Protein 2YVP (pdb70)

Nearest PDB structures (foldseek):
  2yvm-assembly1_A  TM=1.005E+00  e=2.838E-38  Thermus thermophilus HB8
  5c7q-assembly1_B  TM=9.173E-01  e=1.227E-16  Bdellovibrio bacteriovorus HD100
  5c8l-assembly1_B  TM=9.163E-01  e=1.092E-16  Bdellovibrio bacteriovorus HD100
  2w4e-assembly1_A  TM=9.603E-01  e=1.266E-15  Deinococcus radiodurans R1 = ATCC 13939 = DSM 20539
  1vhz-assembly1_B  TM=8.400E-01  e=7.284E-15  Escherichia coli

Structure (mmCIF, N/CA/C/O backbone):
data_2YVP
#
_entry.id   2YVP
#
_cell.length_a   40.679
_cell.length_b   100.748
_cell.length_c   97.369
_cell.angle_alpha   90.00
_cell.angle_beta   90.00
_cell.angle_gamma   90.00
#
_symmetry.space_group_name_H-M   'C 2 2 21'
#
loop_
_entity.id
_entity.type
_entity.pdbx_description
1 polymer 'MutT/nudix family protein'
2 non-polymer 'MAGNESIUM ION'
3 non-polymer 'METHYLENE ADP-BETA-XYLOSE'
4 water water
#
loop_
_atom_site.group_PDB
_atom_site.id
_atom_site.type_symbol
_atom_site.label_atom_id
_atom_site.label_alt_id
_atom_site.label_comp_id
_atom_site.label_asym_id
_atom_site.label_entity_id
_atom_site.label_seq_id
_atom_site.pdbx_PDB_ins_code
_atom_site.Cartn_x
_atom_site.Cartn_y
_atom_site.Cartn_z
_atom_site.occupancy
_atom_site.B_iso_or_equiv
_atom_site.auth_seq_id
_atom_site.auth_comp_id
_atom_site.auth_asym_id
_atom_site.auth_atom_id
_atom_site.pdbx_PDB_model_num
ATOM 1 N N . MET A 1 1 ? 7.809 34.122 94.041 1.00 35.75 1 MET A N 1
ATOM 2 C CA . MET A 1 1 ? 8.882 33.917 95.054 1.00 34.84 1 MET A CA 1
ATOM 3 C C . MET A 1 1 ? 10.250 33.908 94.380 1.00 33.04 1 MET A C 1
ATOM 4 O O . MET A 1 1 ? 11.014 32.945 94.528 1.00 33.41 1 MET A O 1
ATOM 9 N N . SER A 1 2 ? 10.553 34.967 93.630 1.00 30.18 2 SER A N 1
ATOM 10 C CA . SER A 1 2 ? 11.843 35.055 92.955 1.00 26.68 2 SER A CA 1
ATOM 11 C C . SER A 1 2 ? 12.925 35.477 93.928 1.00 23.75 2 SER A C 1
ATOM 12 O O . SER A 1 2 ? 12.716 36.304 94.813 1.00 23.37 2 SER A O 1
ATOM 15 N N . PRO A 1 3 ? 14.104 34.892 93.786 1.00 20.79 3 PRO A N 1
ATOM 16 C CA . PRO A 1 3 ? 15.221 35.235 94.661 1.00 18.88 3 PRO A CA 1
ATOM 17 C C . PRO A 1 3 ? 15.804 36.619 94.337 1.00 17.49 3 PRO A C 1
ATOM 18 O O . PRO A 1 3 ? 16.536 37.184 95.142 1.00 16.20 3 PRO A O 1
ATOM 22 N N . TRP A 1 4 ? 15.484 37.159 93.162 1.00 17.12 4 TRP A N 1
ATOM 23 C CA . TRP A 1 4 ? 15.992 38.477 92.771 1.00 17.86 4 TRP A CA 1
ATOM 24 C C . TRP A 1 4 ? 14.864 39.483 92.633 1.00 19.08 4 TRP A C 1
ATOM 25 O O . TRP A 1 4 ? 13.822 39.181 92.041 1.00 21.06 4 TRP A O 1
ATOM 36 N N . GLU A 1 5 ? 15.082 40.681 93.161 1.00 19.71 5 GLU A N 1
ATOM 37 C CA . GLU A 1 5 ? 14.082 41.736 93.121 1.00 20.06 5 GLU A CA 1
ATOM 38 C C . GLU A 1 5 ? 14.351 42.762 92.015 1.00 19.09 5 GLU A C 1
ATOM 39 O O . GLU A 1 5 ? 15.478 43.224 91.845 1.00 18.64 5 GLU A O 1
ATOM 45 N N . ARG A 1 6 ? 13.304 43.109 91.275 1.00 18.78 6 ARG A N 1
ATOM 46 C CA . ARG A 1 6 ? 13.418 44.094 90.207 1.00 18.44 6 ARG A CA 1
ATOM 47 C C . ARG A 1 6 ? 13.568 45.490 90.784 1.00 18.30 6 ARG A C 1
ATOM 48 O O . ARG A 1 6 ? 12.816 45.880 91.675 1.00 19.01 6 ARG A O 1
ATOM 56 N N . ILE A 1 7 ? 14.559 46.221 90.290 1.00 18.60 7 ILE A N 1
ATOM 57 C CA . ILE A 1 7 ? 14.768 47.605 90.681 1.00 19.17 7 ILE A CA 1
ATOM 58 C C . ILE A 1 7 ? 14.200 48.369 89.486 1.00 19.89 7 ILE A C 1
ATOM 59 O O . ILE A 1 7 ? 13.239 49.139 89.623 1.00 20.52 7 ILE A O 1
ATOM 64 N N . LEU A 1 8 ? 14.743 48.105 88.298 1.00 19.20 8 LEU A N 1
ATOM 65 C CA . LEU A 1 8 ? 14.253 48.772 87.095 1.00 19.87 8 LEU A CA 1
ATOM 66 C C . LEU A 1 8 ? 14.463 47.874 85.879 1.00 18.88 8 LEU A C 1
ATOM 67 O O . LEU A 1 8 ? 15.514 47.248 85.759 1.00 19.13 8 LEU A O 1
ATOM 72 N N . LEU A 1 9 ? 13.466 47.806 85.000 1.00 17.82 9 LEU A N 1
ATOM 73 C CA . LEU A 1 9 ? 13.562 46.992 83.790 1.00 17.09 9 LEU A CA 1
ATOM 74 C C . LEU A 1 9 ? 13.578 47.929 82.588 1.00 16.67 9 LEU A C 1
ATOM 75 O O . LEU A 1 9 ? 12.601 48.636 82.349 1.00 16.98 9 LEU A O 1
ATOM 80 N N . GLU A 1 10 ? 14.687 47.952 81.848 1.00 15.11 10 GLU A N 1
ATOM 81 C CA . GLU A 1 10 ? 14.793 48.817 80.686 1.00 15.45 10 GLU A CA 1
ATOM 82 C C . GLU A 1 10 ? 14.738 48.020 79.383 1.00 15.29 10 GLU A C 1
ATOM 83 O O . GLU A 1 10 ? 15.422 47.000 79.232 1.00 15.39 10 GLU A O 1
ATOM 89 N N . GLU A 1 11 ? 13.929 48.482 78.433 1.00 14.20 11 GLU A N 1
ATOM 90 C CA . GLU A 1 11 ? 13.856 47.804 77.148 1.00 15.64 11 GLU A CA 1
ATOM 91 C C . GLU A 1 11 ? 14.972 48.374 76.270 1.00 16.08 11 GLU A 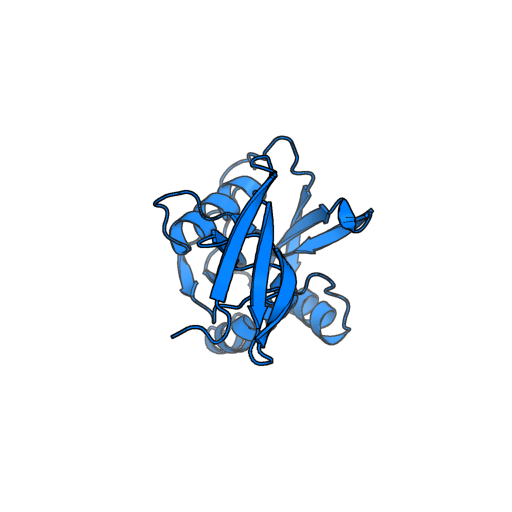C 1
ATOM 92 O O . GLU A 1 11 ? 14.992 49.579 76.001 1.00 16.51 11 GLU A O 1
ATOM 98 N N . ILE A 1 12 ? 15.894 47.512 75.834 1.00 16.28 12 ILE A N 1
ATOM 99 C CA . ILE A 1 12 ? 17.036 47.869 74.998 1.00 17.86 12 ILE A CA 1
ATOM 100 C C . ILE A 1 12 ? 16.675 47.875 73.521 1.00 17.79 12 ILE A C 1
ATOM 101 O O . ILE A 1 12 ? 17.259 48.625 72.733 1.00 18.28 12 ILE A O 1
ATOM 106 N N . LEU A 1 13 ? 15.733 47.013 73.160 1.00 17.68 13 LEU A N 1
ATOM 107 C CA . LEU A 1 13 ? 15.290 46.882 71.778 1.00 18.78 13 LEU A CA 1
ATOM 108 C C . LEU A 1 13 ? 13.912 46.238 71.797 1.00 19.16 13 LEU A C 1
ATOM 109 O O . LEU A 1 13 ? 13.622 45.389 72.639 1.00 17.13 13 LEU A O 1
ATOM 114 N N . SER A 1 14 ? 13.040 46.657 70.885 1.00 20.69 14 SER A N 1
ATOM 115 C CA . SER A 1 14 ? 11.713 46.072 70.846 1.00 22.20 14 SER A CA 1
ATOM 116 C C . SER A 1 14 ? 11.551 45.187 69.616 1.00 23.12 14 SER A C 1
ATOM 117 O O . SER A 1 14 ? 10.890 44.152 69.676 1.00 23.78 14 SER A O 1
ATOM 120 N N . GLU A 1 15 ? 12.168 45.582 68.506 1.00 24.07 15 GLU A N 1
ATOM 121 C CA . GLU A 1 15 ? 12.086 44.790 67.276 1.00 25.21 15 GLU A CA 1
ATOM 122 C C . GLU A 1 15 ? 13.439 44.831 66.571 1.00 24.27 15 GLU A C 1
ATOM 123 O O . GLU A 1 15 ? 14.169 45.805 66.684 1.00 23.93 15 GLU A O 1
ATOM 129 N N . PRO A 1 16 ? 13.787 43.779 65.815 1.00 23.55 16 PRO A N 1
ATOM 130 C CA . PRO A 1 16 ? 13.072 42.536 65.520 1.00 22.91 16 PRO A CA 1
ATOM 131 C C . PRO A 1 16 ? 13.065 41.517 66.657 1.00 22.02 16 PRO A C 1
ATOM 132 O O . PRO A 1 16 ? 12.397 40.492 66.570 1.00 22.34 16 PRO A O 1
ATOM 136 N N .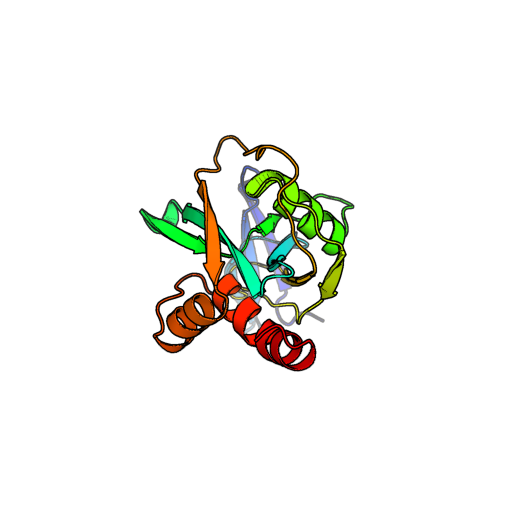 VAL A 1 17 ? 13.813 41.801 67.717 1.00 20.60 17 VAL A N 1
ATOM 137 C CA . VAL A 1 17 ? 13.868 40.925 68.881 1.00 19.93 17 VAL A CA 1
ATOM 138 C C . VAL A 1 17 ? 13.735 41.823 70.108 1.00 18.92 17 VAL A C 1
ATOM 139 O O . VAL A 1 17 ? 14.335 42.898 70.146 1.00 19.88 17 VAL A O 1
ATOM 143 N N . ARG A 1 18 ? 12.953 41.413 71.099 1.00 17.75 18 ARG A N 1
ATOM 144 C CA . ARG A 1 18 ? 12.842 42.243 72.294 1.00 17.44 18 ARG A CA 1
ATOM 145 C C . ARG A 1 18 ? 13.954 41.867 73.257 1.00 15.86 18 ARG A C 1
ATOM 146 O O . ARG A 1 18 ? 14.131 40.697 73.563 1.00 16.56 18 ARG A O 1
ATOM 154 N N . LEU A 1 19 ? 14.697 42.867 73.731 1.00 14.28 19 LEU A N 1
ATOM 155 C CA . LEU A 1 19 ? 15.806 42.642 74.658 1.00 13.00 19 LEU A CA 1
ATOM 156 C C . LEU A 1 19 ? 15.700 43.632 75.793 1.00 13.10 19 LEU A C 1
ATOM 157 O O . LEU A 1 19 ? 15.405 44.806 75.564 1.00 13.60 19 LEU A O 1
ATOM 162 N N . VAL A 1 20 ? 15.935 43.164 77.011 1.00 11.87 20 VAL A N 1
ATOM 163 C CA . VAL A 1 20 ? 15.878 44.026 78.187 1.00 12.36 20 VAL A CA 1
ATOM 164 C C . VAL A 1 20 ? 17.151 43.985 79.017 1.00 12.90 20 VAL A C 1
ATOM 165 O O . VAL A 1 20 ? 17.946 43.039 78.952 1.00 12.55 20 VAL A O 1
ATOM 169 N N . LYS A 1 21 ? 17.343 45.052 79.777 1.00 12.74 21 LYS A N 1
ATOM 170 C CA . LYS A 1 21 ? 18.473 45.190 80.671 1.00 14.29 21 LYS A CA 1
ATOM 171 C C . LYS A 1 21 ? 17.794 45.471 82.002 1.00 13.56 21 LYS A C 1
ATOM 172 O O . LYS A 1 21 ? 17.199 46.530 82.179 1.00 13.61 21 LYS A O 1
ATOM 178 N N . GLU A 1 22 ? 17.877 44.536 82.944 1.00 12.18 22 GLU A N 1
ATOM 179 C CA . GLU A 1 22 ? 17.191 44.721 84.208 1.00 13.03 22 GLU A CA 1
ATOM 180 C C . GLU A 1 22 ? 18.152 44.898 85.366 1.00 13.89 22 GLU A C 1
ATOM 181 O O . GLU A 1 22 ? 19.095 44.120 85.529 1.00 13.89 22 GLU A O 1
ATOM 187 N N . ARG A 1 23 ? 17.918 45.937 86.168 1.00 14.29 23 ARG A N 1
ATOM 188 C CA . ARG A 1 23 ? 18.736 46.150 87.355 1.00 14.81 23 ARG A CA 1
ATOM 189 C C . ARG A 1 23 ? 17.952 45.408 88.440 1.00 14.58 23 ARG A C 1
ATOM 190 O O . ARG A 1 23 ? 16.760 45.666 88.629 1.00 14.31 23 ARG A O 1
ATOM 198 N N . VAL A 1 24 ? 18.603 44.464 89.115 1.00 14.08 24 VAL A N 1
ATOM 199 C CA . VAL A 1 24 ? 17.947 43.692 90.172 1.00 15.24 24 VAL A CA 1
ATOM 200 C C . VAL A 1 24 ? 18.766 43.727 91.451 1.00 16.04 24 VAL A C 1
ATOM 201 O O . VAL A 1 24 ? 19.950 44.057 91.428 1.00 16.73 24 VAL A O 1
ATOM 205 N N . ARG A 1 25 ? 18.124 43.390 92.567 1.00 16.66 25 ARG A N 1
ATOM 206 C CA . ARG A 1 25 ? 18.848 43.273 93.824 1.00 18.14 25 ARG A CA 1
ATOM 207 C C . ARG A 1 25 ? 18.916 41.750 94.006 1.00 17.17 25 ARG A C 1
ATOM 208 O O . ARG A 1 25 ? 17.887 41.075 94.048 1.00 17.20 25 ARG A O 1
ATOM 216 N N . THR A 1 26 ? 20.132 41.221 94.084 1.00 17.22 26 THR A N 1
ATOM 217 C CA . THR A 1 26 ? 20.325 39.780 94.186 1.00 17.10 26 THR A CA 1
ATOM 218 C C . THR A 1 26 ? 20.198 39.168 95.573 1.00 17.19 26 THR A C 1
ATOM 219 O O . THR A 1 26 ? 19.867 39.837 96.552 1.00 17.91 26 THR A O 1
ATOM 223 N N . HIS A 1 27 ? 20.494 37.875 95.631 1.00 16.95 27 HIS A N 1
ATOM 224 C CA . HIS A 1 27 ? 20.444 37.113 96.870 1.00 18.17 27 HIS A CA 1
ATOM 225 C C . HIS A 1 27 ? 21.499 37.624 97.858 1.00 19.09 27 HIS A C 1
ATOM 226 O O . HIS A 1 27 ? 21.447 37.296 99.052 1.00 20.22 27 HIS A O 1
ATOM 233 N N . THR A 1 28 ? 22.456 38.416 97.376 1.00 20.16 28 THR A N 1
ATOM 234 C CA . THR A 1 28 ? 23.501 38.948 98.249 1.00 20.85 28 THR A CA 1
ATOM 235 C C . THR A 1 28 ? 23.140 40.351 98.715 1.00 21.86 28 THR A C 1
ATOM 236 O O . THR A 1 28 ? 23.866 40.973 99.504 1.00 21.79 28 THR A O 1
ATOM 240 N N . GLY A 1 29 ? 22.011 40.848 98.226 1.00 21.69 29 GLY A N 1
ATOM 241 C CA . GLY A 1 29 ? 21.566 42.176 98.602 1.00 22.14 29 GLY A CA 1
ATOM 242 C C . GLY A 1 29 ? 22.228 43.258 97.772 1.00 22.72 29 GLY A C 1
ATOM 243 O O . GLY A 1 29 ? 21.906 44.430 97.935 1.00 23.38 29 GLY A O 1
ATOM 244 N N . ARG A 1 30 ? 23.159 42.874 96.904 1.00 21.85 30 ARG A N 1
ATOM 245 C CA . ARG A 1 30 ? 23.853 43.832 96.047 1.00 23.07 30 ARG A CA 1
ATOM 246 C C . ARG A 1 30 ? 23.101 43.962 94.732 1.00 22.35 30 ARG A C 1
ATOM 247 O O . ARG A 1 30 ? 22.211 43.156 94.433 1.00 21.96 30 ARG A O 1
ATOM 255 N N . GLU A 1 31 ? 23.461 44.965 93.942 1.00 21.84 31 GLU A N 1
ATOM 256 C CA . GLU A 1 31 ? 22.791 45.175 92.660 1.00 21.94 31 GLU A CA 1
ATOM 257 C C . GLU A 1 31 ? 23.575 44.516 91.539 1.00 20.61 31 GLU A C 1
ATOM 258 O O . GLU A 1 31 ? 24.792 44.369 91.616 1.00 21.07 31 GLU A O 1
ATOM 264 N N . LEU A 1 32 ? 22.856 44.120 90.497 1.00 19.03 32 LEU A N 1
ATOM 265 C CA . LEU A 1 32 ? 23.445 43.480 89.342 1.00 18.49 32 LEU A CA 1
ATOM 266 C C . LEU A 1 32 ? 22.595 43.857 88.132 1.00 17.28 32 LEU A C 1
ATOM 267 O O . LEU A 1 32 ? 21.390 44.045 88.252 1.00 16.73 32 LEU A O 1
ATOM 272 N N . THR A 1 33 ? 23.226 43.987 86.972 1.00 16.51 33 THR A N 1
ATOM 273 C CA . THR A 1 33 ? 22.465 44.261 85.750 1.00 15.56 33 THR A CA 1
ATOM 274 C C . THR A 1 33 ? 22.412 42.950 84.964 1.00 14.81 33 THR A C 1
ATOM 275 O O . THR A 1 33 ? 23.449 42.335 84.682 1.00 14.83 33 THR A O 1
ATOM 279 N N . TYR A 1 34 ? 21.198 42.503 84.641 1.00 13.70 34 TYR A N 1
ATOM 280 C CA . TYR A 1 34 ? 21.042 41.264 83.898 1.00 12.95 34 TYR A CA 1
ATOM 281 C C . TYR A 1 34 ? 20.394 41.569 82.547 1.00 12.97 34 TYR A C 1
ATOM 282 O O . TYR A 1 34 ? 19.344 42.206 82.478 1.00 12.37 34 TYR A O 1
ATOM 291 N N . VAL A 1 35 ? 21.015 41.099 81.471 1.00 11.70 35 VAL A N 1
ATOM 292 C CA . VAL A 1 35 ? 20.505 41.342 80.122 1.00 12.43 35 VAL A CA 1
ATOM 293 C C . VAL A 1 35 ? 19.918 40.059 79.548 1.00 12.04 35 VAL A C 1
ATOM 294 O O . VAL A 1 35 ? 20.549 39.000 79.564 1.00 12.50 35 VAL A O 1
ATOM 298 N N . TYR A 1 36 ? 18.707 40.142 79.024 1.00 10.43 36 TYR A N 1
ATOM 299 C CA . TYR A 1 36 ? 18.093 38.944 78.503 1.00 10.49 36 TYR A CA 1
ATOM 300 C C . TYR A 1 36 ? 16.949 39.206 77.544 1.00 11.60 36 TYR A C 1
ATOM 301 O O . TYR A 1 36 ? 16.521 40.350 77.368 1.00 11.66 36 TYR A O 1
ATOM 310 N N . ARG A 1 37 ? 16.507 38.129 76.890 1.00 11.52 37 ARG A N 1
ATOM 311 C CA . ARG A 1 37 ? 15.368 38.172 75.979 1.00 12.99 37 ARG A CA 1
ATOM 312 C C . ARG A 1 37 ? 14.245 37.672 76.898 1.00 12.84 37 ARG A C 1
ATOM 313 O O . ARG A 1 37 ? 14.222 36.505 77.326 1.00 12.87 37 ARG A O 1
ATOM 321 N N . PRO A 1 38 ? 13.296 38.553 77.237 1.00 13.66 38 PRO A N 1
ATOM 322 C CA . PRO A 1 38 ? 12.184 38.210 78.117 1.00 13.88 38 PRO A CA 1
ATOM 323 C C . PRO A 1 38 ? 11.107 37.305 77.539 1.00 14.44 38 PRO A C 1
ATOM 324 O O . PRO A 1 38 ? 10.938 37.207 76.333 1.00 14.82 38 PRO A O 1
ATOM 328 N N . GLY A 1 39 ? 10.381 36.660 78.437 1.00 14.23 39 GLY A N 1
ATOM 329 C CA . GLY A 1 39 ? 9.306 35.777 78.039 1.00 16.70 39 GLY A CA 1
ATOM 330 C C . GLY A 1 39 ? 7.992 36.498 78.257 1.00 18.47 39 GLY A C 1
ATOM 331 O O . GLY A 1 39 ? 7.976 37.650 78.688 1.00 18.49 39 GLY A O 1
ATOM 332 N N . PRO A 1 40 ? 6.871 35.833 77.964 1.00 19.10 40 PRO A N 1
ATOM 333 C CA . PRO A 1 40 ? 6.856 34.459 77.449 1.00 18.64 40 PRO A CA 1
ATOM 334 C C . PRO A 1 40 ? 7.080 34.445 75.946 1.00 18.20 40 PRO A C 1
ATOM 335 O O . PRO A 1 40 ? 6.504 35.256 75.223 1.00 18.38 40 PRO A O 1
ATOM 339 N N . VAL A 1 41 ? 7.926 33.531 75.469 1.00 15.43 41 VAL A N 1
ATOM 340 C CA . VAL A 1 41 ? 8.180 33.399 74.040 1.00 13.78 41 VAL A CA 1
ATOM 341 C C . VAL A 1 41 ? 8.554 31.934 73.796 1.00 13.26 41 VAL A C 1
ATOM 342 O O . VAL A 1 41 ? 9.127 31.267 74.665 1.00 12.45 41 VAL A O 1
ATOM 346 N N . ALA A 1 42 ? 8.199 31.421 72.619 1.00 11.51 42 ALA A N 1
ATOM 347 C CA . ALA A 1 42 ? 8.452 30.011 72.319 1.00 11.34 42 ALA A CA 1
ATOM 348 C C . ALA A 1 42 ? 8.648 29.787 70.839 1.00 10.88 42 ALA A C 1
ATOM 349 O O . ALA A 1 42 ? 8.300 30.642 70.028 1.00 11.27 42 ALA A O 1
ATOM 351 N N . ALA A 1 43 ? 9.209 28.631 70.504 1.00 9.66 43 ALA A N 1
ATOM 352 C CA . ALA A 1 43 ? 9.419 28.217 69.116 1.00 9.22 43 ALA A CA 1
ATOM 353 C C . ALA A 1 43 ? 9.166 26.709 69.078 1.00 9.94 43 ALA A C 1
ATOM 354 O O . ALA A 1 43 ? 9.311 26.038 70.094 1.00 10.78 43 ALA A O 1
ATOM 356 N N . SER A 1 44 ? 8.772 26.190 67.911 1.00 10.12 44 SER A N 1
ATOM 357 C CA . SER A 1 44 ? 8.539 24.756 67.736 1.00 8.93 44 SER A CA 1
ATOM 358 C C . SER A 1 44 ? 9.544 24.221 66.724 1.00 9.01 44 SER A C 1
ATOM 359 O O . SER A 1 44 ? 9.883 24.913 65.755 1.00 9.05 44 SER A O 1
ATOM 362 N N . PHE A 1 45 ? 10.027 23.007 66.970 1.00 8.64 45 PHE A N 1
ATOM 363 C CA . PHE A 1 45 ? 11.013 22.327 66.130 1.00 8.54 45 PHE A CA 1
ATOM 364 C C . PHE A 1 45 ? 10.354 21.009 65.746 1.00 9.20 45 PHE A C 1
ATOM 365 O O . PHE A 1 45 ? 9.818 20.318 66.609 1.00 11.05 45 PHE A O 1
ATOM 373 N N . VAL A 1 46 ? 10.387 20.653 64.472 1.00 9.26 46 VAL A N 1
ATOM 374 C CA . VAL A 1 46 ? 9.719 19.418 64.072 1.00 9.49 46 VAL A CA 1
ATOM 375 C C . VAL A 1 46 ? 10.528 18.526 63.152 1.00 9.14 46 VAL A C 1
ATOM 376 O O . VAL A 1 46 ? 10.993 18.962 62.096 1.00 9.80 46 VAL A O 1
ATOM 380 N N . LEU A 1 47 ? 10.735 17.281 63.577 1.00 8.84 47 LEU A N 1
ATOM 381 C CA . LEU A 1 47 ? 11.473 16.304 62.770 1.00 9.25 47 LEU A CA 1
ATOM 382 C C . LEU A 1 47 ? 10.402 15.638 61.898 1.00 9.65 47 LEU A C 1
ATOM 383 O O . LEU A 1 47 ? 9.580 14.887 62.415 1.00 10.11 47 LEU A O 1
ATOM 388 N N . PRO A 1 48 ? 10.391 15.916 60.586 1.00 10.05 48 PRO A N 1
ATOM 389 C CA . PRO A 1 48 ? 9.382 15.327 59.689 1.00 10.06 48 PRO A CA 1
ATOM 390 C C . PRO A 1 48 ? 9.894 14.041 59.059 1.00 10.79 48 PRO A C 1
ATOM 391 O O . PRO A 1 48 ? 10.820 14.077 58.259 1.00 10.80 48 PRO A O 1
ATOM 395 N N . VAL A 1 49 ? 9.271 12.913 59.395 1.00 11.31 49 VAL A N 1
ATOM 396 C CA . VAL A 1 49 ? 9.701 11.637 58.857 1.00 11.69 49 VAL A CA 1
ATOM 397 C C . VAL A 1 49 ? 8.661 11.102 57.882 1.00 12.76 49 VAL A C 1
ATOM 398 O O . VAL A 1 49 ? 7.466 11.175 58.140 1.00 12.61 49 VAL A O 1
ATOM 402 N N . THR A 1 50 ? 9.14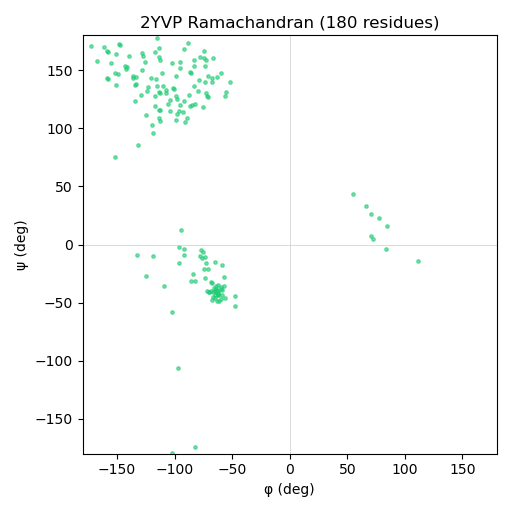0 10.580 56.754 1.00 13.54 50 THR A N 1
ATOM 403 C CA . THR A 1 50 ? 8.257 10.054 55.713 1.00 14.92 50 THR A CA 1
ATOM 404 C C . THR A 1 50 ? 7.965 8.592 55.983 1.00 15.99 50 THR A C 1
ATOM 405 O O . THR A 1 50 ? 8.527 7.986 56.885 1.00 15.55 50 THR A O 1
ATOM 409 N N . GLU A 1 51 ? 7.063 8.024 55.191 1.00 18.58 51 GLU A N 1
ATOM 410 C CA . GLU A 1 51 ? 6.715 6.634 55.380 1.00 20.52 51 GLU A CA 1
ATOM 411 C C . GLU A 1 51 ? 7.832 5.733 54.891 1.00 21.69 51 GLU A C 1
ATOM 412 O O . GLU A 1 51 ? 7.836 4.531 55.161 1.00 22.36 51 GLU A O 1
ATOM 418 N N . ARG A 1 52 ? 8.794 6.329 54.193 1.00 21.80 52 ARG A N 1
ATOM 419 C CA . ARG A 1 52 ? 9.937 5.607 53.674 1.00 23.15 52 ARG A CA 1
ATOM 420 C C . ARG A 1 52 ? 11.123 5.672 54.629 1.00 22.90 52 ARG A C 1
ATOM 421 O O . ARG A 1 52 ? 12.239 5.314 54.256 1.00 24.41 52 ARG A O 1
ATOM 429 N N . GLY A 1 53 ? 10.886 6.118 55.857 1.00 22.22 53 GLY A N 1
ATOM 430 C CA . GLY A 1 53 ? 11.981 6.187 56.806 1.00 19.99 53 GLY A CA 1
ATOM 431 C C . GLY A 1 53 ? 13.047 7.210 56.435 1.00 19.21 53 GLY A C 1
ATOM 432 O O . GLY A 1 53 ? 14.233 6.970 56.661 1.00 20.01 53 GLY A O 1
ATOM 433 N N . THR A 1 54 ? 12.647 8.313 55.808 1.00 16.95 54 THR A N 1
ATOM 434 C CA . THR A 1 54 ? 13.603 9.386 55.493 1.00 15.54 54 THR A CA 1
ATOM 435 C C . THR A 1 54 ? 13.134 10.605 56.284 1.00 14.39 54 THR A C 1
ATOM 436 O O . THR A 1 54 ? 12.016 10.628 56.786 1.00 13.55 54 THR A O 1
ATOM 440 N N . ALA A 1 55 ? 13.995 11.610 56.404 1.00 12.26 55 ALA A N 1
ATOM 441 C CA . ALA A 1 55 ? 13.619 12.830 57.105 1.00 11.72 55 ALA A CA 1
ATOM 442 C C . ALA A 1 55 ? 13.733 14.007 56.170 1.00 11.01 55 ALA A C 1
ATOM 443 O O . ALA A 1 55 ? 14.658 14.062 55.345 1.00 11.88 55 ALA A O 1
ATOM 445 N N . LEU A 1 56 ? 12.815 14.955 56.310 1.00 10.95 56 LEU A N 1
ATOM 446 C CA . LEU A 1 56 ? 12.828 16.176 55.510 1.00 11.22 56 LEU A CA 1
ATOM 447 C C . LEU A 1 56 ? 13.480 17.257 56.378 1.00 11.15 56 LEU A C 1
ATOM 448 O O . LEU A 1 56 ? 12.883 17.742 57.347 1.00 10.65 56 LEU A O 1
ATOM 453 N N . LEU A 1 57 ? 14.704 17.619 56.024 1.00 9.61 57 LEU A N 1
ATOM 454 C CA . LEU A 1 57 ? 15.445 18.596 56.799 1.00 10.29 57 LEU A CA 1
ATOM 455 C C . LEU A 1 57 ? 15.715 19.856 55.994 1.00 9.55 57 LEU A C 1
ATOM 456 O O . LEU A 1 57 ? 15.340 19.956 54.818 1.00 9.16 57 LEU A O 1
ATOM 461 N N . VAL A 1 58 ? 16.356 20.829 56.638 1.00 9.97 58 VAL A N 1
ATOM 462 C CA . VAL A 1 58 ? 16.711 22.052 55.938 1.00 10.11 58 VAL A CA 1
ATOM 463 C C . VAL A 1 58 ? 18.191 22.341 56.153 1.00 10.86 58 VAL A C 1
ATOM 464 O O . VAL A 1 58 ? 18.778 21.938 57.160 1.00 11.12 58 VAL A O 1
ATOM 468 N N . ARG A 1 59 ? 18.805 22.985 55.167 1.00 10.34 59 ARG A N 1
ATOM 469 C CA . ARG A 1 59 ? 20.207 23.412 55.269 1.00 10.32 59 ARG A CA 1
ATOM 470 C C . ARG A 1 59 ? 19.970 24.914 55.257 1.00 9.24 59 ARG A C 1
ATOM 471 O O . ARG A 1 59 ? 19.604 25.500 54.224 1.00 9.40 59 ARG A O 1
ATOM 479 N N . GLN A 1 60 ? 20.181 25.540 56.408 1.00 8.64 60 GLN A N 1
ATOM 480 C CA . GLN A 1 60 ? 19.824 26.939 56.567 1.00 8.20 60 GLN A CA 1
ATOM 481 C C . GLN A 1 60 ? 20.950 27.860 56.99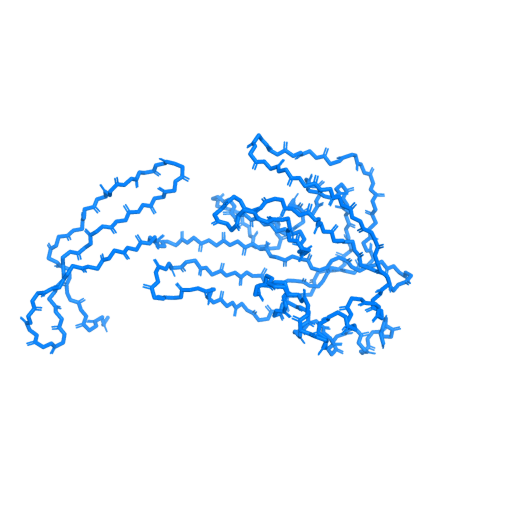4 1.00 8.27 60 GLN A C 1
ATOM 482 O O . GLN A 1 60 ? 21.725 27.523 57.903 1.00 9.01 60 GLN A O 1
ATOM 488 N N . TYR A 1 61 ? 21.040 29.022 56.353 1.00 8.63 61 TYR A N 1
ATOM 489 C CA . TYR A 1 61 ? 22.068 29.992 56.726 1.00 8.36 61 TYR A CA 1
ATOM 490 C C . TYR A 1 61 ? 21.702 30.593 58.097 1.00 8.39 61 TYR A C 1
ATOM 491 O O . TYR A 1 61 ? 20.580 31.098 58.287 1.00 9.37 61 TYR A O 1
ATOM 500 N N . ARG A 1 62 ? 22.644 30.541 59.040 1.00 8.56 62 ARG A N 1
ATOM 501 C CA . ARG A 1 62 ? 22.421 31.117 60.380 1.00 8.65 62 ARG A CA 1
ATOM 502 C C . ARG A 1 62 ? 23.484 32.199 60.544 1.00 9.80 62 ARG A C 1
ATOM 503 O O . ARG A 1 62 ? 24.626 31.941 60.908 1.00 9.89 62 ARG A O 1
ATOM 511 N N . HIS A 1 63 ? 23.079 33.423 60.243 1.00 9.30 63 HIS A N 1
ATOM 512 C CA . HIS A 1 63 ? 24.017 34.538 60.215 1.00 9.32 63 HIS A CA 1
ATOM 513 C C . HIS A 1 63 ? 24.984 34.734 61.380 1.00 9.75 63 HIS A C 1
ATOM 514 O O . HIS A 1 63 ? 26.174 34.992 61.155 1.00 10.43 63 HIS A O 1
ATOM 521 N N . PRO A 1 64 ? 24.507 34.611 62.634 1.00 9.28 64 PRO A N 1
ATOM 522 C CA . PRO A 1 64 ? 25.428 34.797 63.771 1.00 9.70 64 PRO A CA 1
ATOM 523 C C . PRO A 1 64 ? 26.626 33.848 63.734 1.00 10.05 64 PRO A C 1
ATOM 524 O O . PRO A 1 64 ? 27.707 34.183 64.250 1.00 11.92 64 PRO A O 1
ATOM 528 N N . THR A 1 65 ? 26.447 32.673 63.128 1.00 9.63 65 THR A N 1
ATOM 529 C CA . THR A 1 65 ? 27.519 31.671 63.028 1.00 10.15 65 THR A CA 1
ATOM 530 C C . THR A 1 65 ? 28.279 31.732 61.708 1.00 11.31 65 THR A C 1
ATOM 531 O O . THR A 1 65 ? 29.373 31.149 61.577 1.00 12.32 65 THR A O 1
ATOM 535 N N . GLY A 1 66 ? 27.692 32.418 60.726 1.00 11.34 66 GLY A N 1
ATOM 536 C CA . GLY A 1 66 ? 28.295 32.513 59.402 1.00 12.43 66 GLY A CA 1
ATOM 537 C C . GLY A 1 66 ? 28.224 31.215 58.601 1.00 12.88 66 GLY A C 1
ATOM 538 O O . GLY A 1 66 ? 28.756 31.144 57.483 1.00 14.18 66 GLY A O 1
ATOM 539 N N . LYS A 1 67 ? 27.550 30.200 59.152 1.00 12.65 67 LYS A N 1
ATOM 540 C CA . LYS A 1 67 ? 27.444 28.869 58.532 1.00 12.46 67 LYS A CA 1
ATOM 541 C C . LYS A 1 67 ? 26.049 28.472 58.075 1.00 11.63 67 LYS A C 1
ATOM 542 O O . LYS A 1 67 ? 25.061 29.035 58.530 1.00 10.88 67 LYS A O 1
ATOM 548 N N . PHE A 1 68 ? 25.989 27.476 57.189 1.00 11.29 68 PHE A N 1
ATOM 549 C CA . PHE A 1 68 ? 24.707 26.880 56.789 1.00 11.82 68 PHE A CA 1
ATOM 550 C C . PHE A 1 68 ? 24.652 25.638 57.677 1.00 12.08 68 PHE A C 1
ATOM 551 O O . PHE A 1 68 ? 25.583 24.824 57.675 1.00 14.28 68 PHE A O 1
ATOM 559 N N . LEU A 1 69 ? 23.580 25.488 58.443 1.00 10.92 69 LEU A N 1
ATOM 560 C CA . LEU A 1 69 ? 23.451 24.334 59.329 1.00 11.04 69 LEU A CA 1
ATOM 561 C C . LEU A 1 69 ? 22.367 23.369 58.898 1.00 9.62 69 LEU A C 1
ATOM 562 O O . LEU A 1 69 ? 21.360 23.784 58.322 1.00 10.32 69 LEU A O 1
ATOM 567 N N . LEU A 1 70 ? 22.582 22.082 59.172 1.00 9.38 70 LEU A N 1
ATOM 568 C CA . LEU A 1 70 ? 21.565 21.050 58.882 1.00 9.18 70 LEU A CA 1
ATOM 569 C C . LEU A 1 70 ? 20.642 21.065 60.098 1.00 9.70 70 LEU A C 1
ATOM 570 O O . LEU A 1 70 ? 21.080 20.821 61.231 1.00 9.61 70 LEU A O 1
ATOM 575 N N . GLU A 1 71 ? 19.362 21.358 59.861 1.00 8.94 71 GLU A N 1
ATOM 576 C CA . GLU A 1 71 ? 18.394 21.481 60.955 1.00 8.67 71 GLU A CA 1
ATOM 577 C C . GLU A 1 71 ? 17.040 20.862 60.635 1.00 8.86 71 GLU A C 1
ATOM 578 O O . GLU A 1 71 ? 16.732 20.580 59.489 1.00 8.24 71 GLU A O 1
ATOM 584 N N . VAL A 1 72 ? 16.247 20.615 61.669 1.00 8.87 72 VAL A N 1
ATOM 585 C CA . VAL A 1 72 ? 14.863 20.223 61.413 1.00 9.00 72 VAL A CA 1
ATOM 586 C C . VAL A 1 72 ? 14.145 21.581 61.209 1.00 9.39 72 VAL A C 1
ATOM 587 O O . VAL A 1 72 ? 14.606 22.616 61.685 1.00 9.78 72 VAL A O 1
ATOM 591 N N . PRO A 1 73 ? 13.039 21.603 60.456 1.00 9.50 73 PRO A N 1
ATOM 592 C CA . PRO A 1 73 ? 12.281 22.841 60.233 1.00 10.07 73 PRO A CA 1
ATOM 593 C C . PRO A 1 73 ? 11.831 23.346 61.607 1.00 10.08 73 PRO A C 1
ATOM 594 O O . PRO A 1 73 ? 11.533 22.544 62.506 1.00 10.53 73 PRO A O 1
ATOM 598 N N . ALA A 1 74 ? 11.747 24.664 61.756 1.00 9.42 74 ALA A N 1
ATOM 599 C CA . ALA A 1 74 ? 11.396 25.251 63.054 1.00 8.60 74 ALA A CA 1
ATOM 600 C C . ALA A 1 74 ? 11.070 26.725 62.932 1.00 8.86 74 ALA A C 1
ATOM 601 O O . ALA A 1 74 ? 11.503 27.413 62.001 1.00 9.58 74 ALA A O 1
ATOM 603 N N . GLY A 1 75 ? 10.326 27.220 63.906 1.00 9.15 75 GLY A N 1
ATOM 604 C CA . GLY A 1 75 ? 10.018 28.634 63.889 1.00 10.19 75 GLY A CA 1
ATOM 605 C C . GLY A 1 75 ? 9.312 29.087 65.131 1.00 10.89 75 GLY A C 1
ATOM 606 O O . GLY A 1 75 ? 8.871 28.282 65.950 1.00 11.44 75 GLY A O 1
ATOM 607 N N . LYS A 1 76 ? 9.192 30.399 65.241 1.00 12.22 76 LYS A N 1
ATOM 608 C CA . LYS A 1 76 ? 8.578 31.016 66.401 1.00 13.52 76 LYS A CA 1
ATOM 609 C C . LYS A 1 76 ? 7.097 30.704 66.487 1.00 13.70 76 LYS A C 1
ATOM 610 O O . LYS A 1 76 ? 6.431 30.641 65.474 1.00 14.66 76 LYS A O 1
ATOM 616 N N . VAL A 1 77 ? 6.598 30.515 67.702 1.00 13.20 77 VAL A N 1
ATOM 617 C CA . VAL A 1 77 ? 5.179 30.294 67.921 1.00 13.17 77 VAL A CA 1
ATOM 618 C C . VAL A 1 77 ? 4.566 31.706 67.934 1.00 15.20 77 VAL A C 1
ATOM 619 O O . VAL A 1 77 ? 4.957 32.552 68.738 1.00 15.99 77 VAL A O 1
ATOM 623 N N . ASP A 1 78 ? 3.625 31.989 67.033 1.00 17.04 78 ASP A N 1
ATOM 624 C CA . ASP A 1 78 ? 3.033 33.329 67.002 1.00 19.50 78 ASP A CA 1
ATOM 625 C C . ASP A 1 78 ? 2.070 33.562 68.153 1.00 20.70 78 ASP A C 1
ATOM 626 O O . ASP A 1 78 ? 1.646 32.622 68.819 1.00 20.31 78 ASP A O 1
ATOM 631 N N . GLU A 1 79 ? 1.702 34.825 68.371 1.00 22.73 79 GLU A N 1
ATOM 632 C CA . GLU A 1 79 ? 0.771 35.147 69.454 1.00 24.65 79 GLU A CA 1
ATOM 633 C C . GLU A 1 79 ? -0.520 34.342 69.300 1.00 23.76 79 GLU A C 1
ATOM 634 O O . GLU A 1 79 ? -1.100 34.296 68.224 1.00 24.74 79 GLU A O 1
ATOM 640 N N . GLY A 1 80 ? -0.954 33.705 70.380 1.00 22.97 80 GLY A N 1
ATOM 641 C CA . GLY A 1 80 ? -2.183 32.929 70.349 1.00 21.91 80 GLY A CA 1
ATOM 642 C C . GLY A 1 80 ? -2.167 31.630 69.568 1.00 21.29 80 GLY A C 1
ATOM 643 O O . GLY A 1 80 ? -3.207 31.005 69.382 1.00 22.35 80 GLY A O 1
ATOM 644 N N . GLU A 1 81 ? -0.996 31.215 69.095 1.00 20.07 81 GLU A N 1
ATOM 645 C CA . GLU A 1 81 ? -0.869 29.966 68.346 1.00 18.54 81 GLU A CA 1
ATOM 646 C C . GLU A 1 81 ? -0.354 28.860 69.293 1.00 17.27 81 GLU A C 1
ATOM 647 O O . GLU A 1 81 ? 0.419 29.140 70.215 1.00 17.78 81 GLU A O 1
ATOM 653 N N . THR A 1 82 ? -0.799 27.624 69.107 1.00 16.55 82 THR A N 1
ATOM 654 C CA . THR A 1 82 ? -0.296 26.540 69.958 1.00 16.85 82 THR A CA 1
ATOM 655 C C . THR A 1 82 ? 1.030 26.052 69.371 1.00 15.81 82 THR A C 1
ATOM 656 O O . THR A 1 82 ? 1.309 26.275 68.187 1.00 15.51 82 THR A O 1
ATOM 660 N N . PRO A 1 83 ? 1.870 25.391 70.190 1.00 15.88 83 PRO A N 1
ATOM 661 C CA . PRO A 1 83 ? 3.139 24.901 69.651 1.00 15.22 83 PRO A CA 1
ATOM 662 C C . PRO A 1 83 ? 2.949 23.918 68.498 1.00 14.55 83 PRO A C 1
ATOM 663 O O . PRO A 1 83 ? 3.710 23.937 67.532 1.00 13.93 83 PRO A O 1
ATOM 667 N N . GLU A 1 84 ? 1.940 23.057 68.582 1.00 14.46 84 GLU A N 1
ATOM 668 C CA . GLU A 1 84 ? 1.737 22.101 67.500 1.00 15.11 84 GLU A CA 1
ATOM 669 C C . GLU A 1 84 ? 1.362 22.831 66.218 1.00 14.56 84 GLU A C 1
ATOM 670 O O . GLU A 1 84 ? 1.843 22.468 65.140 1.00 13.91 84 GLU A O 1
ATOM 676 N N . ALA A 1 85 ? 0.525 23.863 66.323 1.00 14.03 85 ALA A N 1
ATOM 677 C CA . ALA A 1 85 ? 0.126 24.599 65.119 1.00 14.34 85 ALA A CA 1
ATOM 678 C C . ALA A 1 85 ? 1.310 25.324 64.489 1.00 13.41 85 ALA A C 1
ATOM 679 O O . ALA A 1 85 ? 1.392 25.426 63.271 1.00 13.15 85 ALA A O 1
ATOM 681 N N . ALA A 1 86 ? 2.193 25.861 65.322 1.00 12.31 86 ALA A N 1
ATOM 682 C CA . ALA A 1 86 ? 3.394 26.535 64.813 1.00 10.85 86 ALA A CA 1
ATOM 683 C C . ALA A 1 86 ? 4.283 25.508 64.112 1.00 10.64 86 ALA A C 1
ATOM 684 O O . ALA A 1 86 ? 4.878 25.800 63.090 1.00 10.57 86 ALA A O 1
ATOM 686 N N . ALA A 1 87 ? 4.363 24.308 64.673 1.00 10.49 87 ALA A N 1
ATOM 687 C CA . ALA A 1 87 ? 5.178 23.252 64.080 1.00 10.43 87 ALA A CA 1
ATOM 688 C C . ALA A 1 87 ? 4.645 22.926 62.685 1.00 11.01 87 ALA A C 1
ATOM 689 O O . ALA A 1 87 ? 5.402 22.856 61.718 1.00 9.34 87 ALA A O 1
ATOM 691 N N . ARG A 1 88 ? 3.336 22.727 62.580 1.00 11.44 88 ARG A N 1
ATOM 692 C CA . ARG A 1 88 ? 2.762 22.409 61.269 1.00 11.60 88 ARG A CA 1
ATOM 693 C C . ARG A 1 88 ? 2.931 23.566 60.290 1.00 12.59 88 ARG A C 1
ATOM 694 O O . ARG A 1 88 ? 3.256 23.348 59.105 1.00 12.35 88 ARG A O 1
ATOM 702 N N . ARG A 1 89 ? 2.732 24.791 60.777 1.00 11.50 89 ARG A N 1
ATOM 703 C CA . ARG A 1 89 ? 2.856 25.961 59.910 1.00 10.79 89 ARG A CA 1
ATOM 704 C C . ARG A 1 89 ? 4.277 26.147 59.404 1.00 10.96 89 ARG A C 1
ATOM 705 O O . ARG A 1 89 ? 4.493 26.383 58.222 1.00 10.10 89 ARG A O 1
ATOM 713 N N . GLU A 1 90 ? 5.256 26.034 60.299 1.00 10.14 90 GLU A N 1
ATOM 714 C CA . GLU A 1 90 ? 6.639 26.204 59.871 1.00 10.08 90 GLU A CA 1
ATOM 715 C C . GLU A 1 90 ? 7.088 25.063 58.945 1.00 9.92 90 GLU A C 1
ATOM 716 O O . GLU A 1 90 ? 7.890 25.262 58.041 1.00 10.14 90 GLU A O 1
ATOM 722 N N . LEU A 1 91 ? 6.565 23.866 59.174 1.00 10.19 91 LEU A N 1
ATOM 723 C CA . LEU A 1 91 ? 6.893 22.734 58.315 1.00 10.92 91 LEU A CA 1
ATOM 724 C C . LEU A 1 91 ? 6.366 23.056 56.903 1.00 11.18 91 LEU A C 1
ATOM 725 O O . LEU A 1 91 ? 7.047 22.818 55.904 1.00 10.67 91 LEU A O 1
ATOM 730 N N . ARG A 1 92 ? 5.167 23.614 56.815 1.00 11.17 92 ARG A N 1
ATOM 731 C CA . ARG A 1 92 ? 4.610 23.940 55.499 1.00 12.70 92 ARG A CA 1
ATOM 732 C C . ARG A 1 92 ? 5.368 25.102 54.858 1.00 11.52 92 ARG A C 1
ATOM 733 O O . ARG A 1 92 ? 5.630 25.106 53.654 1.00 11.93 92 ARG A O 1
ATOM 741 N N . GLU A 1 93 ? 5.721 26.108 55.652 1.00 11.54 93 GLU A N 1
ATOM 742 C CA . GLU A 1 93 ? 6.454 27.251 55.104 1.00 11.07 93 GLU A CA 1
ATOM 743 C C . GLU A 1 93 ? 7.874 26.921 54.653 1.00 11.58 93 GLU A C 1
ATOM 744 O O . GLU A 1 93 ? 8.303 27.303 53.566 1.00 11.42 93 GLU A O 1
ATOM 750 N N . GLU A 1 94 ? 8.619 26.225 55.502 1.00 11.21 94 GLU A N 1
ATOM 751 C CA . GLU A 1 94 ? 10.014 25.969 55.185 1.00 11.04 94 GLU A CA 1
ATOM 752 C C . GLU A 1 94 ? 10.321 24.812 54.254 1.00 11.96 94 GLU A C 1
ATOM 753 O O . GLU A 1 94 ? 11.300 24.877 53.499 1.00 12.91 94 GLU A O 1
ATOM 759 N N . VAL A 1 95 ? 9.488 23.775 54.301 1.00 11.80 95 VAL A N 1
ATOM 760 C CA . VAL A 1 95 ? 9.690 22.571 53.479 1.00 12.82 95 VAL A CA 1
ATOM 761 C C . VAL A 1 95 ? 8.540 22.308 52.507 1.00 13.08 95 VAL A C 1
ATOM 762 O O . VAL A 1 95 ? 8.667 21.460 51.622 1.00 14.53 95 VAL A O 1
ATOM 766 N N . GLY A 1 96 ? 7.437 23.041 52.652 1.00 11.95 96 GLY A N 1
ATOM 767 C CA . GLY A 1 96 ? 6.282 22.831 51.791 1.00 11.91 96 GLY A CA 1
ATOM 768 C C . GLY A 1 96 ? 5.621 21.496 52.125 1.00 12.83 96 GLY A C 1
ATOM 769 O O . GLY A 1 96 ? 4.941 20.899 51.290 1.00 11.74 96 GLY A O 1
ATOM 770 N N . ALA A 1 97 ? 5.791 21.038 53.359 1.00 11.35 97 ALA A N 1
ATOM 771 C CA . ALA A 1 97 ? 5.253 19.741 53.760 1.00 11.69 97 ALA A CA 1
ATOM 772 C C . ALA A 1 97 ? 4.126 19.734 54.787 1.00 12.23 97 ALA A C 1
ATOM 773 O O . ALA A 1 97 ? 3.911 20.703 55.509 1.00 11.72 97 ALA A O 1
ATOM 775 N N . GLU A 1 98 ? 3.385 18.625 54.797 1.00 12.54 98 GLU A N 1
ATOM 776 C CA . GLU A 1 98 ? 2.318 18.400 55.770 1.00 14.32 98 GLU A CA 1
ATOM 777 C C . GLU A 1 98 ? 2.610 17.028 56.368 1.00 13.53 98 GLU A C 1
ATOM 778 O O . GLU A 1 98 ? 3.401 16.257 55.832 1.00 14.84 98 GLU A O 1
ATOM 784 N N . ALA A 1 99 ? 1.985 16.717 57.490 1.00 13.86 99 ALA A N 1
ATOM 785 C CA . ALA A 1 99 ? 2.213 15.434 58.131 1.00 14.51 99 ALA A CA 1
ATOM 786 C C . ALA A 1 99 ? 0.922 15.038 58.812 1.00 14.94 99 ALA A C 1
ATOM 787 O O . ALA A 1 99 ? -0.022 15.836 58.876 1.00 15.00 99 ALA A O 1
ATOM 789 N N . GLU A 1 100 ? 0.892 13.813 59.316 1.00 16.63 100 GLU A N 1
ATOM 790 C CA . GLU A 1 100 ? -0.285 13.316 60.003 1.00 17.89 100 GLU A CA 1
ATOM 791 C C . GLU A 1 100 ? -0.049 13.519 61.497 1.00 17.89 100 GLU A C 1
ATOM 792 O O . GLU A 1 100 ? -0.081 14.643 61.985 1.00 18.88 100 GLU A O 1
ATOM 798 N N . THR A 1 101 ? 0.220 12.450 62.223 1.00 18.36 101 THR A N 1
ATOM 799 C CA . THR A 1 101 ? 0.422 12.604 63.656 1.00 17.78 101 THR A CA 1
ATOM 800 C C . THR A 1 101 ? 1.683 13.369 64.038 1.00 16.31 101 THR A C 1
ATOM 801 O O . THR A 1 101 ? 2.728 13.190 63.422 1.00 16.14 101 THR A O 1
ATOM 805 N N . LEU A 1 102 ? 1.566 14.224 65.045 1.00 15.98 102 LEU A N 1
ATOM 806 C CA . LEU A 1 102 ? 2.747 14.922 65.582 1.00 14.22 102 LEU A CA 1
ATOM 807 C C . LEU A 1 102 ? 2.852 14.444 67.027 1.00 14.82 102 LEU A C 1
ATOM 808 O O . LEU A 1 102 ? 1.915 14.625 67.822 1.00 15.33 102 LEU A O 1
ATOM 813 N N . ILE A 1 103 ? 3.968 13.806 67.361 1.00 13.43 103 ILE A N 1
ATOM 814 C CA . ILE A 1 103 ? 4.187 13.324 68.717 1.00 13.56 103 ILE A CA 1
ATOM 815 C C . ILE A 1 103 ? 4.994 14.387 69.448 1.00 13.90 103 ILE A C 1
ATOM 816 O O . ILE A 1 103 ? 6.097 14.727 69.028 1.00 12.77 103 ILE A O 1
ATOM 821 N N . PRO A 1 104 ? 4.452 14.952 70.537 1.00 14.27 104 PRO A N 1
ATOM 822 C CA . PRO A 1 104 ? 5.227 15.968 71.250 1.00 13.65 104 PRO A CA 1
ATOM 823 C C . PRO A 1 104 ? 6.374 15.310 72.023 1.00 13.50 104 PRO A C 1
ATOM 824 O O . PRO A 1 104 ? 6.197 14.246 72.643 1.00 13.88 104 PRO A O 1
ATOM 828 N N . LEU A 1 105 ? 7.535 15.959 72.000 1.00 12.07 105 LEU A N 1
ATOM 829 C CA . LEU A 1 105 ? 8.730 15.488 72.696 1.00 10.94 105 LEU A CA 1
ATOM 830 C C . LEU A 1 105 ? 9.017 16.509 73.820 1.00 10.96 105 LEU A C 1
ATOM 831 O O . LEU A 1 105 ? 8.429 17.587 73.851 1.00 10.15 105 LEU A O 1
ATOM 836 N N . PRO A 1 106 ? 9.935 16.190 74.746 1.00 10.50 106 PRO A N 1
ATOM 837 C CA . PRO A 1 106 ? 10.238 17.094 75.856 1.00 11.06 106 PRO A CA 1
ATOM 838 C C . PRO A 1 106 ? 10.677 18.496 75.487 1.00 11.46 106 PRO A C 1
ATOM 839 O O . PRO A 1 106 ? 11.610 18.673 74.701 1.00 12.10 106 PRO A O 1
ATOM 843 N N . SER A 1 107 ? 10.013 19.483 76.058 1.00 11.54 107 SER A N 1
ATOM 844 C CA . SER A 1 107 ? 10.377 20.863 75.763 1.00 12.20 107 SER A CA 1
ATOM 845 C C . SER A 1 107 ? 11.664 21.195 76.491 1.00 11.92 107 SER A C 1
ATOM 846 O O . SER A 1 107 ? 12.039 20.511 77.449 1.00 12.04 107 SER A O 1
ATOM 849 N N . PHE A 1 108 ? 12.343 22.245 76.033 1.00 10.33 108 PHE A N 1
ATOM 850 C CA . PHE A 1 108 ? 13.607 22.629 76.634 1.00 9.40 108 PHE A CA 1
ATOM 851 C C . PHE A 1 108 ? 13.930 24.088 76.423 1.00 8.78 108 PHE A C 1
ATOM 852 O O . PHE A 1 108 ? 13.413 24.721 75.502 1.00 10.45 108 PHE A O 1
ATOM 860 N N . HIS A 1 109 ? 14.762 24.624 77.312 1.00 7.91 109 HIS A N 1
ATOM 861 C CA . HIS A 1 109 ? 15.247 26.004 77.187 1.00 8.12 109 HIS A CA 1
ATOM 862 C C . HIS A 1 109 ? 16.616 25.914 76.500 1.00 8.34 109 HIS A C 1
ATOM 863 O O . HIS A 1 109 ? 17.537 25.320 77.064 1.00 8.71 109 HIS A O 1
ATOM 870 N N . PRO A 1 110 ? 16.767 26.459 75.269 1.00 8.30 110 PRO A N 1
ATOM 871 C CA . PRO A 1 110 ? 18.073 26.387 74.601 1.00 8.88 110 PRO A CA 1
ATOM 872 C C . PRO A 1 110 ? 19.194 27.142 75.313 1.00 8.94 110 PRO A C 1
ATOM 873 O O . PRO A 1 110 ? 20.343 26.700 75.293 1.00 9.41 110 PRO A O 1
ATOM 877 N N . GLN A 1 111 ? 18.886 28.281 75.919 1.00 8.68 111 GLN A N 1
ATOM 878 C CA . GLN A 1 111 ? 19.934 29.040 76.603 1.00 9.24 111 GLN A CA 1
ATOM 879 C C . GLN A 1 111 ? 19.317 29.841 77.730 1.00 8.58 111 GLN A C 1
ATOM 880 O O . GLN A 1 111 ? 19.175 31.067 77.651 1.00 9.14 111 GLN A O 1
ATOM 886 N N . PRO A 1 112 ? 18.969 29.153 78.815 1.00 8.76 112 PRO A N 1
ATOM 887 C CA . PRO A 1 112 ? 18.344 29.824 79.961 1.00 8.77 112 PRO A CA 1
ATOM 888 C C . PRO A 1 112 ? 19.135 30.941 80.621 1.00 9.13 112 PRO A C 1
ATOM 889 O O . PRO A 1 112 ? 18.551 31.748 81.343 1.00 8.88 112 PRO A O 1
ATOM 893 N N . SER A 1 113 ? 20.448 31.012 80.388 1.00 8.91 113 SER A N 1
ATOM 894 C CA . SER A 1 113 ? 21.215 32.136 80.951 1.00 10.36 113 SER A CA 1
ATOM 895 C C . SER A 1 113 ? 20.879 33.448 80.243 1.00 10.18 113 SER A C 1
ATOM 896 O O . SER A 1 113 ? 21.083 34.538 80.803 1.00 10.25 113 SER A O 1
ATOM 899 N N . PHE A 1 114 ? 20.337 33.366 79.027 1.00 8.91 114 PHE A N 1
ATOM 900 C CA . PHE A 1 114 ? 20.088 34.584 78.284 1.00 9.18 114 PHE A CA 1
ATOM 901 C C . PHE A 1 114 ? 18.665 34.792 77.797 1.00 9.47 114 PHE A C 1
ATOM 902 O O . PHE A 1 114 ? 18.235 35.927 77.612 1.00 10.56 114 PHE A O 1
ATOM 910 N N . THR A 1 115 ? 17.938 33.706 77.579 1.00 9.66 115 THR A N 1
ATOM 911 C CA . THR A 1 115 ? 16.605 33.860 77.053 1.00 9.93 115 THR A CA 1
ATOM 912 C C . THR A 1 115 ? 15.564 32.996 77.725 1.00 9.96 115 THR A C 1
ATOM 913 O O . THR A 1 115 ? 15.825 31.877 78.150 1.00 9.86 115 THR A O 1
ATOM 917 N N . ALA A 1 116 ? 14.382 33.565 77.861 1.00 9.70 116 ALA A N 1
ATOM 918 C CA . ALA A 1 116 ? 13.266 32.853 78.450 1.00 10.36 116 ALA A CA 1
ATOM 919 C C . ALA A 1 116 ? 12.639 31.839 77.498 1.00 10.29 116 ALA A C 1
ATOM 920 O O . ALA A 1 116 ? 11.827 31.022 77.926 1.00 10.99 116 ALA A O 1
ATOM 922 N N . VAL A 1 117 ? 13.008 31.903 76.223 1.00 10.61 117 VAL A N 1
ATOM 923 C CA . VAL A 1 117 ? 12.369 31.045 75.230 1.00 10.19 117 VAL A CA 1
ATOM 924 C C . VAL A 1 117 ? 12.334 29.561 75.556 1.00 9.92 117 VAL A C 1
ATOM 925 O O . VAL A 1 117 ? 13.302 29.002 76.110 1.00 9.22 117 VAL A O 1
ATOM 929 N N . VAL A 1 118 ? 11.197 28.931 75.243 1.00 8.84 118 VAL A N 1
ATOM 930 C CA . VAL A 1 118 ? 11.022 27.485 75.437 1.00 9.42 118 VAL A CA 1
ATOM 931 C C . VAL A 1 118 ? 10.903 26.918 74.022 1.00 10.08 118 VAL A C 1
ATOM 932 O O . VAL A 1 118 ? 10.183 27.455 73.192 1.00 9.51 118 VAL A O 1
ATOM 936 N N . PHE A 1 119 ? 11.662 25.871 73.735 1.00 8.66 119 PHE A N 1
ATOM 937 C CA . PHE A 1 119 ? 11.564 25.243 72.424 1.00 9.33 119 PHE A CA 1
ATOM 938 C C . PHE A 1 119 ? 10.727 23.982 72.574 1.00 9.27 119 PHE A C 1
ATOM 939 O O . PHE A 1 119 ? 10.919 23.203 73.515 1.00 10.38 119 PHE A O 1
ATOM 947 N N . HIS A 1 120 ? 9.789 23.780 71.650 1.00 9.30 120 HIS A N 1
ATOM 948 C CA . HIS A 1 120 ? 8.909 22.623 71.697 1.00 9.87 120 HIS A CA 1
ATOM 949 C C . HIS A 1 120 ? 9.187 21.693 70.532 1.00 9.03 120 HIS A C 1
ATOM 950 O O . HIS A 1 120 ? 8.821 22.001 69.391 1.00 9.76 120 HIS A O 1
ATOM 957 N N . PRO A 1 121 ? 9.828 20.549 70.800 1.00 8.97 121 PRO A N 1
ATOM 958 C CA . PRO A 1 121 ? 10.138 19.586 69.730 1.00 9.95 121 PRO A CA 1
ATOM 959 C C . PRO A 1 121 ? 8.994 18.614 69.466 1.00 10.37 121 PRO A C 1
ATOM 960 O O . PRO A 1 121 ? 8.248 18.247 70.385 1.00 11.36 121 PRO A O 1
ATOM 964 N N . PHE A 1 122 ? 8.878 18.198 68.208 1.00 9.35 122 PHE A N 1
ATOM 965 C CA . PHE A 1 122 ? 7.853 17.252 67.781 1.00 10.14 122 PHE A CA 1
ATOM 966 C C . PHE A 1 122 ? 8.431 16.290 66.762 1.00 10.56 122 PHE A C 1
ATOM 967 O O . PHE A 1 122 ? 9.370 16.629 66.036 1.00 9.87 122 PHE A O 1
ATOM 975 N N . LEU A 1 123 ? 7.859 15.086 66.708 1.00 10.23 123 LEU A N 1
ATOM 976 C CA . LEU A 1 123 ? 8.227 14.099 65.697 1.00 10.83 123 LEU A CA 1
ATOM 977 C C . LEU A 1 123 ? 6.955 14.016 64.859 1.00 11.23 123 LEU A C 1
ATOM 978 O O . LEU A 1 123 ? 5.908 13.618 65.375 1.00 12.28 123 LEU A O 1
ATOM 983 N N . ALA A 1 124 ? 7.040 14.413 63.585 1.00 11.12 124 ALA A N 1
ATOM 984 C CA . ALA A 1 124 ? 5.876 14.397 62.663 1.00 11.50 124 ALA A CA 1
ATOM 985 C C . ALA A 1 124 ? 5.946 13.152 61.795 1.00 11.74 124 ALA A C 1
ATOM 986 O O . ALA A 1 124 ? 6.965 12.905 61.160 1.00 13.16 124 ALA A O 1
ATOM 988 N N . LEU A 1 125 ? 4.854 12.381 61.748 1.00 12.72 125 LEU A N 1
ATOM 989 C CA . LEU A 1 125 ? 4.829 11.144 60.966 1.00 13.29 125 LEU A CA 1
ATOM 990 C C . LEU A 1 125 ? 4.079 11.315 59.650 1.00 13.08 125 LEU A C 1
ATOM 991 O O . LEU A 1 125 ? 3.226 12.184 59.535 1.00 12.97 125 LEU A O 1
ATOM 996 N N . LYS A 1 126 ? 4.410 10.459 58.692 1.00 13.92 126 LYS A N 1
ATOM 997 C CA . LYS A 1 126 ? 3.830 10.472 57.349 1.00 15.14 126 LYS A CA 1
ATOM 998 C C . LYS A 1 126 ? 3.989 11.838 56.710 1.00 14.72 126 LYS A C 1
ATOM 999 O O . LYS A 1 126 ? 3.062 12.369 56.091 1.00 14.80 126 LYS A O 1
ATOM 1005 N N . ALA A 1 127 ? 5.181 12.411 56.861 1.00 13.04 127 ALA A N 1
ATOM 1006 C CA . ALA A 1 127 ? 5.451 13.718 56.288 1.00 13.55 127 ALA A CA 1
ATOM 1007 C C . ALA A 1 127 ? 5.542 13.592 54.778 1.00 13.52 127 ALA A C 1
ATOM 1008 O O . ALA A 1 127 ? 6.039 12.599 54.258 1.00 13.77 127 ALA A O 1
ATOM 1010 N N . ARG A 1 128 ? 5.078 14.618 54.085 1.00 14.17 128 ARG A N 1
ATOM 1011 C CA . ARG A 1 128 ? 5.110 14.596 52.633 1.00 14.77 128 ARG A CA 1
ATOM 1012 C C . ARG A 1 128 ? 5.062 16.009 52.091 1.00 14.31 128 ARG A C 1
ATOM 1013 O O . ARG A 1 128 ? 4.385 16.876 52.641 1.00 14.30 128 ARG A O 1
ATOM 1021 N N . VAL A 1 129 ? 5.798 16.237 51.012 1.00 13.21 129 VAL A N 1
ATOM 1022 C CA . VAL A 1 129 ? 5.813 17.550 50.376 1.00 13.39 129 VAL A CA 1
ATOM 1023 C C . VAL A 1 129 ? 4.562 17.659 49.532 1.00 13.85 129 VAL A C 1
ATOM 1024 O O . VAL A 1 129 ? 4.243 16.741 48.765 1.00 13.73 129 VAL A O 1
ATOM 1028 N N . VAL A 1 130 ? 3.862 18.780 49.676 1.00 12.93 130 VAL A N 1
ATOM 1029 C CA . VAL A 1 130 ? 2.615 19.013 48.966 1.00 13.23 130 VAL A CA 1
ATOM 1030 C C . VAL A 1 130 ? 2.506 20.382 48.285 1.00 13.50 130 VAL A C 1
ATOM 1031 O O . VAL A 1 130 ? 1.580 20.615 47.500 1.00 14.37 130 VAL A O 1
ATOM 1035 N N . THR A 1 131 ? 3.454 21.280 48.555 1.00 12.86 131 THR A N 1
ATOM 1036 C CA . THR A 1 131 ? 3.388 22.625 47.995 1.00 13.69 131 THR A CA 1
ATOM 1037 C C . THR A 1 131 ? 4.789 23.266 47.994 1.00 13.67 131 THR A C 1
ATOM 1038 O O . THR A 1 131 ? 5.713 22.715 48.596 1.00 12.12 131 THR A O 1
ATOM 1042 N N . PRO A 1 132 ? 4.978 24.390 47.274 1.00 13.46 132 PRO A N 1
ATOM 1043 C CA . PRO A 1 132 ? 6.313 25.000 47.299 1.00 13.91 132 PRO A CA 1
ATOM 1044 C C . PRO A 1 132 ? 6.528 25.687 48.646 1.00 13.62 132 PRO A C 1
ATOM 1045 O O . PRO A 1 132 ? 5.573 26.094 49.298 1.00 13.84 132 PRO A O 1
ATOM 1049 N N . PRO A 1 133 ? 7.784 25.820 49.079 1.00 14.32 133 PRO A N 1
ATOM 1050 C CA . PRO A 1 133 ? 8.001 26.497 50.356 1.00 13.95 133 PRO A CA 1
ATOM 1051 C C . PRO A 1 133 ? 7.606 27.973 50.210 1.00 14.78 133 PRO A C 1
ATOM 1052 O O . PRO A 1 133 ? 7.534 28.502 49.086 1.00 14.80 133 PRO A O 1
ATOM 1056 N N . THR A 1 134 ? 7.353 28.630 51.337 1.00 14.89 134 THR A N 1
ATOM 1057 C CA . THR A 1 134 ? 7.006 30.051 51.384 1.00 16.86 134 THR A CA 1
ATOM 1058 C C . THR A 1 134 ? 7.893 30.650 52.462 1.00 17.23 134 THR A C 1
ATOM 1059 O O . THR A 1 134 ? 7.491 30.756 53.617 1.00 17.35 134 THR A O 1
ATOM 1063 N N . LEU A 1 135 ? 9.102 31.032 52.069 1.00 17.12 135 LEU A N 1
ATOM 1064 C CA . LEU A 1 135 ? 10.075 31.553 53.018 1.00 18.08 135 LEU A CA 1
ATOM 1065 C C . LEU A 1 135 ? 9.950 33.038 53.291 1.00 19.82 135 LEU A C 1
ATOM 1066 O O . LEU A 1 135 ? 9.563 33.816 52.420 1.00 19.74 135 LEU A O 1
ATOM 1071 N N . GLU A 1 136 ? 10.277 33.423 54.514 1.00 21.10 136 GLU A N 1
ATOM 1072 C CA . GLU A 1 136 ? 10.239 34.821 54.892 1.00 23.27 136 GLU A CA 1
ATOM 1073 C C . GLU A 1 136 ? 11.462 35.529 54.344 1.00 24.68 136 GLU A C 1
ATOM 1074 O O . GLU A 1 136 ? 12.452 34.886 53.959 1.00 23.39 136 GLU A O 1
ATOM 1080 N N . GLU A 1 137 ? 11.384 36.856 54.278 1.00 25.46 137 GLU A N 1
ATOM 1081 C CA . GLU A 1 137 ? 12.536 37.625 53.858 1.00 27.64 137 GLU A CA 1
ATOM 1082 C C . GLU A 1 137 ? 13.353 37.421 55.120 1.00 26.73 137 GLU A C 1
ATOM 1083 O O . GLU A 1 137 ? 12.861 37.630 56.234 1.00 28.89 137 GLU A O 1
ATOM 1089 N N . GLY A 1 138 ? 14.580 36.981 54.966 1.00 25.57 138 GLY A N 1
ATOM 1090 C CA . GLY A 1 138 ? 15.391 36.736 56.142 1.00 22.95 138 GLY A CA 1
ATOM 1091 C C . GLY A 1 138 ? 15.648 35.254 56.314 1.00 21.07 138 GLY A C 1
ATOM 1092 O O . GLY A 1 138 ? 16.493 34.855 57.112 1.00 22.83 138 GLY A O 1
ATOM 1093 N N . GLU A 1 139 ? 14.893 34.425 55.598 1.00 17.91 139 GLU A N 1
ATOM 1094 C CA . GLU A 1 139 ? 15.098 32.979 55.669 1.00 14.90 139 GLU A CA 1
ATOM 1095 C C . GLU A 1 139 ? 15.817 32.499 54.418 1.00 14.18 139 GLU A C 1
ATOM 1096 O O . GLU A 1 139 ? 15.284 32.575 53.300 1.00 15.59 139 GLU A O 1
ATOM 1102 N N . LEU A 1 140 ? 17.034 32.001 54.600 1.00 12.11 140 LEU A N 1
ATOM 1103 C CA . LEU A 1 140 ? 17.806 31.504 53.472 1.00 11.56 140 LEU A CA 1
ATOM 1104 C C . LEU A 1 140 ? 18.069 30.041 53.758 1.00 11.11 140 LEU A C 1
ATOM 1105 O O . LEU A 1 140 ? 18.923 29.681 54.599 1.00 12.11 140 LEU A O 1
ATOM 1110 N N . LEU A 1 141 ? 17.319 29.181 53.083 1.00 10.06 141 LEU A N 1
ATOM 1111 C CA . LEU A 1 141 ? 17.485 27.760 53.326 1.00 11.55 141 LEU A CA 1
ATOM 1112 C C . LEU A 1 141 ? 16.980 26.961 52.149 1.00 12.16 141 LEU A C 1
ATOM 1113 O O . LEU A 1 141 ? 16.269 27.483 51.281 1.00 12.38 141 LEU A O 1
ATOM 1118 N N . GLU A 1 142 ? 17.346 25.690 52.145 1.00 13.29 142 GLU A N 1
ATOM 1119 C CA . GLU A 1 142 ? 16.921 24.758 51.120 1.00 15.64 142 GLU A CA 1
ATOM 1120 C C . GLU A 1 142 ? 16.530 23.498 51.863 1.00 15.92 142 GLU A C 1
ATOM 1121 O O . GLU A 1 142 ? 17.146 23.147 52.869 1.00 13.94 142 GLU A O 1
ATOM 1127 N N . SER A 1 143 ? 15.522 22.798 51.373 1.00 16.30 143 SER A N 1
ATOM 1128 C CA . SER A 1 143 ? 15.149 21.584 52.062 1.00 17.86 143 SER A CA 1
ATOM 1129 C C . SER A 1 143 ? 15.845 20.414 51.390 1.00 18.63 143 SER A C 1
ATOM 1130 O O . SER A 1 143 ? 16.283 20.505 50.237 1.00 19.33 143 SER A O 1
ATOM 1133 N N . LEU A 1 144 ? 16.006 19.329 52.129 1.00 18.12 144 LEU A N 1
ATOM 1134 C CA . LEU A 1 144 ? 16.606 18.144 51.556 1.00 18.30 144 LEU A CA 1
ATOM 1135 C C . LEU A 1 144 ? 15.986 16.923 52.199 1.00 18.48 144 LEU A C 1
ATOM 1136 O O . LEU A 1 144 ? 15.212 17.036 53.161 1.00 18.85 144 LEU A O 1
ATOM 1141 N N . GLU A 1 145 ? 16.314 15.757 51.661 1.00 17.15 145 GLU A N 1
ATOM 1142 C CA . GLU A 1 145 ? 15.776 14.514 52.196 1.00 17.16 145 GLU A CA 1
ATOM 1143 C C . GLU A 1 145 ? 16.926 13.545 52.441 1.00 16.47 145 GLU A C 1
ATOM 1144 O O . GLU A 1 145 ? 17.760 13.313 51.555 1.00 16.81 145 GLU A O 1
ATOM 1150 N N . LEU A 1 146 ? 16.982 12.987 53.644 1.00 15.76 146 LEU A N 1
ATOM 1151 C CA . LEU A 1 146 ? 18.048 12.048 53.972 1.00 15.71 146 LEU A CA 1
ATOM 1152 C C . LEU A 1 146 ? 17.495 10.822 54.657 1.00 15.81 146 LEU A C 1
ATOM 1153 O O . LEU A 1 146 ? 16.560 10.910 55.445 1.00 15.03 146 LEU A O 1
ATOM 1158 N N . PRO A 1 147 ? 18.078 9.654 54.376 1.00 16.03 147 PRO A N 1
ATOM 1159 C CA . PRO A 1 147 ? 17.574 8.460 55.051 1.00 15.39 147 PRO A CA 1
ATOM 1160 C C . PRO A 1 147 ? 17.812 8.645 56.557 1.00 14.84 147 PRO A C 1
ATOM 1161 O O . PRO A 1 147 ? 18.832 9.207 56.972 1.00 13.29 147 PRO A O 1
ATOM 1165 N N . LEU A 1 148 ? 16.891 8.162 57.382 1.00 14.73 148 LEU A N 1
ATOM 1166 C CA . LEU A 1 148 ? 17.089 8.287 58.819 1.00 14.05 148 LEU A CA 1
ATOM 1167 C C . LEU A 1 148 ? 18.404 7.654 59.271 1.00 14.65 148 LEU A C 1
ATOM 1168 O O . LEU A 1 148 ? 19.052 8.151 60.186 1.00 13.86 148 LEU A O 1
ATOM 1173 N N . THR A 1 149 ? 18.803 6.549 58.646 1.00 14.95 149 THR A N 1
ATOM 1174 C CA . THR A 1 149 ? 20.054 5.926 59.060 1.00 15.27 149 THR A CA 1
ATOM 1175 C C . THR A 1 149 ? 21.218 6.904 58.905 1.00 14.90 149 THR A C 1
ATOM 1176 O O . THR A 1 149 ? 22.098 6.958 59.764 1.00 15.45 149 THR A O 1
ATOM 1180 N N . GLU A 1 150 ? 21.209 7.694 57.834 1.00 15.03 150 GLU A N 1
ATOM 1181 C CA . GLU A 1 150 ? 22.278 8.662 57.602 1.00 14.98 150 GLU A CA 1
ATOM 1182 C C . GLU A 1 150 ? 22.201 9.802 58.605 1.00 14.63 150 GLU A C 1
ATOM 1183 O O . GLU A 1 150 ? 23.232 10.255 59.115 1.00 13.57 150 GLU A O 1
ATOM 1189 N N . VAL A 1 151 ? 20.984 10.258 58.890 1.00 13.09 151 VAL A N 1
ATOM 1190 C CA . VAL A 1 151 ? 20.830 11.359 59.852 1.00 13.32 151 VAL A CA 1
ATOM 1191 C C . VAL A 1 151 ? 21.336 10.923 61.217 1.00 13.34 151 VAL A C 1
ATOM 1192 O O . VAL A 1 151 ? 22.035 11.676 61.904 1.00 14.16 151 VAL A O 1
ATOM 1196 N N . TYR A 1 152 ? 21.004 9.703 61.631 1.00 12.43 152 TYR A N 1
ATOM 1197 C CA . TYR A 1 152 ? 21.466 9.287 62.941 1.00 12.64 152 TYR A CA 1
ATOM 1198 C C . TYR A 1 152 ? 22.949 8.951 62.962 1.00 13.48 152 TYR A C 1
ATOM 1199 O O . TYR A 1 152 ? 23.560 8.964 64.032 1.00 14.39 152 TYR A O 1
ATOM 1208 N N . ALA A 1 153 ? 23.530 8.648 61.797 1.00 14.28 153 ALA A N 1
ATOM 1209 C CA . ALA A 1 153 ? 24.969 8.385 61.736 1.00 14.58 153 ALA A CA 1
ATOM 1210 C C . ALA A 1 153 ? 25.653 9.736 61.930 1.00 14.48 153 ALA A C 1
ATOM 1211 O O . ALA A 1 153 ? 26.670 9.827 62.631 1.00 15.67 153 ALA A O 1
ATOM 1213 N N . LEU A 1 154 ? 25.093 10.783 61.329 1.00 13.34 154 LEU A N 1
ATOM 1214 C CA . LEU A 1 154 ? 25.655 12.129 61.488 1.00 13.21 154 LEU A CA 1
ATOM 1215 C C . LEU A 1 154 ? 25.594 12.536 62.969 1.00 13.45 154 LEU A C 1
ATOM 1216 O O . LEU A 1 154 ? 26.523 13.134 63.507 1.00 13.15 154 LEU A O 1
ATOM 1221 N N . LEU A 1 155 ? 24.496 12.192 63.619 1.00 13.07 155 LEU A N 1
ATOM 1222 C CA . LEU A 1 155 ? 24.309 12.531 65.039 1.00 13.21 155 LEU A CA 1
ATOM 1223 C C . LEU A 1 155 ? 25.372 11.832 65.877 1.00 14.62 155 LEU A C 1
ATOM 1224 O O . LEU A 1 155 ? 26.042 12.460 66.686 1.00 13.81 155 LEU A O 1
ATOM 1229 N N . ALA A 1 156 ? 25.539 10.533 65.646 1.00 15.87 156 ALA A N 1
ATOM 1230 C CA . ALA A 1 156 ? 26.514 9.750 66.403 1.00 17.23 156 ALA A CA 1
ATOM 1231 C C . ALA A 1 156 ? 27.936 10.243 66.176 1.00 18.67 156 ALA A C 1
ATOM 1232 O O . ALA A 1 156 ? 28.752 10.195 67.095 1.00 19.26 156 ALA A O 1
ATOM 1234 N N . LYS A 1 157 ? 28.230 10.706 64.961 1.00 18.73 157 LYS A N 1
ATOM 1235 C CA . LYS A 1 157 ? 29.561 11.207 64.631 1.00 19.65 157 LYS A CA 1
ATOM 1236 C C . LYS A 1 157 ? 29.818 12.607 65.179 1.00 18.99 157 LYS A C 1
ATOM 1237 O O . LYS A 1 157 ? 30.920 13.133 65.020 1.00 19.31 157 LYS A O 1
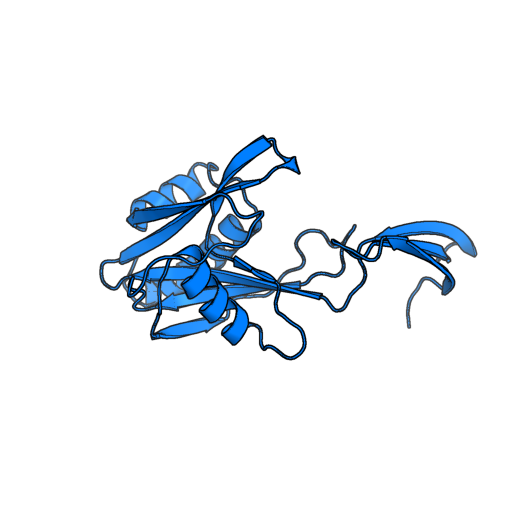ATOM 1243 N N . GLY A 1 158 ? 28.797 13.215 65.786 1.00 17.35 158 GLY A N 1
ATOM 1244 C CA . GLY A 1 158 ? 28.943 14.548 66.344 1.00 16.61 158 GLY A CA 1
ATOM 1245 C C . GLY A 1 158 ? 28.902 15.653 65.303 1.00 15.67 158 GLY A C 1
ATOM 1246 O O . GLY A 1 158 ? 29.384 16.758 65.550 1.00 15.95 158 GLY A O 1
ATOM 1247 N N . GLU A 1 159 ? 28.300 15.366 64.146 1.00 14.85 159 GLU A N 1
ATOM 1248 C CA . GLU A 1 159 ? 28.231 16.325 63.051 1.00 15.19 159 GLU A CA 1
ATOM 1249 C C . GLU A 1 159 ? 26.993 17.235 63.001 1.00 13.72 159 GLU A C 1
ATOM 1250 O O . GLU A 1 159 ? 26.913 18.115 62.155 1.00 13.56 159 GLU A O 1
ATOM 1256 N N . ILE A 1 160 ? 26.044 17.038 63.912 1.00 12.26 160 ILE A N 1
ATOM 1257 C CA . ILE A 1 160 ? 24.843 17.880 63.949 1.00 12.09 160 ILE A CA 1
ATOM 1258 C C . ILE A 1 160 ? 25.188 19.024 64.900 1.00 12.46 160 ILE A C 1
ATOM 1259 O O . ILE A 1 160 ? 25.196 18.833 66.115 1.00 16.03 160 ILE A O 1
ATOM 1264 N N . GLN A 1 161 ? 25.446 20.210 64.364 1.00 11.77 161 GLN A N 1
ATOM 1265 C CA . GLN A 1 161 ? 25.880 21.321 65.202 1.00 11.93 161 GLN A CA 1
ATOM 1266 C C . GLN A 1 161 ? 24.777 22.104 65.875 1.00 11.11 161 GLN A C 1
ATOM 1267 O O . GLN A 1 161 ? 25.009 22.732 66.899 1.00 11.92 161 GLN A O 1
ATOM 1273 N N . ASP A 1 162 ? 23.585 22.097 65.292 1.00 8.80 162 ASP A N 1
ATOM 1274 C CA . ASP A 1 162 ? 22.469 22.823 65.907 1.00 8.59 162 ASP A CA 1
ATOM 1275 C C . ASP A 1 162 ? 21.973 22.021 67.108 1.00 9.14 162 ASP A C 1
ATOM 1276 O O . ASP A 1 162 ? 21.501 20.888 66.949 1.00 8.88 162 ASP A O 1
ATOM 1281 N N . ALA A 1 163 ? 22.063 22.607 68.306 1.00 8.50 163 ALA A N 1
ATOM 1282 C CA . ALA A 1 163 ? 21.656 21.901 69.512 1.00 8.22 163 ALA A CA 1
ATOM 1283 C C . ALA A 1 163 ? 20.223 21.394 69.484 1.00 7.37 163 ALA A C 1
ATOM 1284 O O . ALA A 1 163 ? 19.968 20.258 69.849 1.00 8.41 163 ALA A O 1
ATOM 1286 N N . SER A 1 164 ? 19.299 22.249 69.057 1.00 8.21 164 SER A N 1
ATOM 1287 C CA . SER A 1 164 ? 17.883 21.874 69.070 1.00 8.42 164 SER A CA 1
ATOM 1288 C C . SER A 1 164 ? 17.576 20.719 68.155 1.00 8.35 164 SER A C 1
ATOM 1289 O O . SER A 1 164 ? 16.762 19.853 68.493 1.00 8.90 164 SER A O 1
ATOM 1292 N N . THR A 1 165 ? 18.231 20.705 67.002 1.00 7.39 165 THR A N 1
ATOM 1293 C CA . THR A 1 165 ? 18.071 19.610 66.061 1.00 8.09 165 THR A CA 1
ATOM 1294 C C . THR A 1 165 ? 18.643 18.331 66.668 1.00 8.51 165 THR A C 1
ATOM 1295 O O . THR A 1 165 ? 18.010 17.276 66.623 1.00 9.13 165 THR A O 1
ATOM 1299 N N . ALA A 1 166 ? 19.831 18.433 67.258 1.00 8.20 166 ALA A N 1
ATOM 1300 C CA . ALA A 1 166 ? 20.439 17.262 67.883 1.00 8.26 166 ALA A CA 1
ATOM 1301 C C . ALA A 1 166 ? 19.557 16.698 68.981 1.00 7.82 166 ALA A C 1
ATOM 1302 O O . ALA A 1 166 ? 19.328 15.489 69.012 1.00 7.62 166 ALA A O 1
ATOM 1304 N N . LEU A 1 167 ? 19.041 17.561 69.857 1.00 8.58 167 LEU A N 1
ATOM 1305 C CA . LEU A 1 167 ? 18.203 17.102 70.957 1.00 9.36 167 LEU A CA 1
ATOM 1306 C C . LEU A 1 167 ? 16.893 16.520 70.461 1.00 9.69 167 LEU A C 1
ATOM 1307 O O . LEU A 1 167 ? 16.417 15.521 71.003 1.00 9.92 167 LEU A O 1
ATOM 1312 N N . THR A 1 168 ? 16.291 17.153 69.457 1.00 9.28 168 THR A N 1
ATOM 1313 C CA . THR A 1 168 ? 15.054 16.611 68.891 1.00 9.34 168 THR A CA 1
ATOM 1314 C C . THR A 1 168 ? 15.353 15.199 68.373 1.00 9.73 168 THR A C 1
ATOM 1315 O O . THR A 1 168 ? 14.560 14.281 68.600 1.00 9.56 168 THR A O 1
ATOM 1319 N N . LEU A 1 169 ? 16.484 15.007 67.685 1.00 8.52 169 LEU A N 1
ATOM 1320 C CA . LEU A 1 169 ? 16.813 13.670 67.177 1.00 9.56 169 LEU A CA 1
ATOM 1321 C C . LEU A 1 169 ? 16.978 12.674 68.328 1.00 9.97 169 LEU A C 1
ATOM 1322 O O . LEU A 1 169 ? 16.489 11.549 68.248 1.00 9.75 169 LEU A O 1
ATOM 1327 N N . PHE A 1 170 ? 17.669 13.065 69.399 1.00 9.19 170 PHE A N 1
ATOM 1328 C CA . PHE A 1 170 ? 17.822 12.133 70.510 1.00 9.05 170 PHE A CA 1
ATOM 1329 C C . PHE A 1 170 ? 16.476 11.753 71.141 1.00 9.58 170 PHE A C 1
ATOM 1330 O O . PHE A 1 170 ? 16.224 10.572 71.452 1.00 11.53 170 PHE A O 1
ATOM 1338 N N . TYR A 1 171 ? 15.609 12.733 71.348 1.00 9.95 171 TYR A N 1
ATOM 1339 C CA . TYR A 1 171 ? 14.295 12.430 71.922 1.00 9.76 171 TYR A CA 1
ATOM 1340 C C . TYR A 1 171 ? 13.411 11.625 70.956 1.00 11.16 171 TYR A C 1
ATOM 1341 O O . TYR A 1 171 ? 12.587 10.809 71.388 1.00 11.04 171 TYR A O 1
ATOM 1350 N N . ALA A 1 172 ? 13.568 11.851 69.659 1.00 10.99 172 ALA A N 1
ATOM 1351 C CA . ALA A 1 172 ? 12.752 11.132 68.683 1.00 11.53 172 ALA A CA 1
ATOM 1352 C C . ALA A 1 172 ? 13.143 9.677 68.492 1.00 12.06 172 ALA A C 1
ATOM 1353 O O . ALA A 1 172 ? 12.290 8.831 68.170 1.00 13.11 172 ALA A O 1
ATOM 1355 N N . GLU A 1 173 ? 14.421 9.386 68.701 1.00 12.01 173 GLU A N 1
ATOM 1356 C CA . GLU A 1 173 ? 14.949 8.059 68.439 1.00 13.39 173 GLU A CA 1
ATOM 1357 C C . GLU A 1 173 ? 14.145 6.877 68.992 1.00 13.44 173 GLU A C 1
ATOM 1358 O O . GLU A 1 173 ? 13.805 5.966 68.239 1.00 13.20 173 GLU A O 1
ATOM 1364 N N . PRO A 1 174 ? 13.819 6.876 70.297 1.00 13.77 174 PRO A N 1
ATOM 1365 C CA . PRO A 1 174 ? 13.052 5.707 70.763 1.00 14.16 174 PRO A CA 1
ATOM 1366 C C . PRO A 1 174 ? 11.713 5.518 70.068 1.00 14.02 174 PRO A C 1
ATOM 1367 O O . PRO A 1 174 ? 11.303 4.378 69.828 1.00 13.53 174 PRO A O 1
ATOM 1371 N N . HIS A 1 175 ? 11.034 6.620 69.761 1.00 12.42 175 HIS A N 1
ATOM 1372 C CA . HIS A 1 175 ? 9.748 6.568 69.063 1.00 12.87 175 HIS A CA 1
ATOM 1373 C C . HIS A 1 175 ? 9.938 6.001 67.657 1.00 13.09 175 HIS A C 1
ATOM 1374 O O . HIS A 1 175 ? 9.130 5.196 67.177 1.00 12.86 175 HIS A O 1
ATOM 1381 N N . LEU A 1 176 ? 10.987 6.443 66.971 1.00 12.77 176 LEU A N 1
ATOM 1382 C CA . LEU A 1 176 ? 11.228 5.938 65.627 1.00 12.93 176 LEU A CA 1
ATOM 1383 C C . LEU A 1 176 ? 11.503 4.440 65.635 1.00 13.37 176 LEU A C 1
ATOM 1384 O O . LEU A 1 176 ? 11.048 3.719 64.742 1.00 13.16 176 LEU A O 1
ATOM 1389 N N . LYS A 1 177 ? 12.249 3.974 66.627 1.00 13.15 177 LYS A N 1
ATOM 1390 C CA . LYS A 1 177 ? 12.535 2.543 66.704 1.00 13.97 177 LYS A CA 1
ATOM 1391 C C . LYS A 1 177 ? 11.251 1.779 67.031 1.00 14.81 177 LYS A C 1
ATOM 1392 O O . LYS A 1 177 ? 10.986 0.719 66.443 1.00 15.23 177 LYS A O 1
ATOM 1398 N N . ARG A 1 178 ? 10.431 2.338 67.922 1.00 14.03 178 ARG A N 1
ATOM 1399 C CA . ARG A 1 178 ? 9.170 1.704 68.324 1.00 14.62 178 ARG A CA 1
ATOM 1400 C C . ARG A 1 178 ? 8.225 1.572 67.137 1.00 15.09 178 ARG A C 1
ATOM 1401 O O . ARG A 1 178 ? 7.572 0.538 66.950 1.00 14.34 178 ARG A O 1
ATOM 1409 N N . LEU A 1 179 ? 8.168 2.622 66.328 1.00 13.93 179 LEU A N 1
ATOM 1410 C CA . LEU A 1 179 ? 7.283 2.647 65.182 1.00 15.37 179 LEU A CA 1
ATOM 1411 C C . LEU A 1 179 ? 7.817 1.850 63.992 1.00 15.37 179 LEU A C 1
ATOM 1412 O O . LEU A 1 179 ? 7.097 1.663 63.023 1.00 16.23 179 LEU A O 1
ATOM 1417 N N . GLY A 1 180 ? 9.074 1.415 64.065 1.00 14.63 180 GLY A N 1
ATOM 1418 C CA . GLY A 1 180 ? 9.666 0.619 62.994 1.00 15.85 180 GLY A CA 1
ATOM 1419 C C . GLY A 1 180 ? 10.250 1.434 61.850 1.00 16.33 180 GLY A C 1
ATOM 1420 O O . GLY A 1 180 ? 10.521 0.902 60.767 1.00 17.11 180 GLY A O 1
ATOM 1421 N N . LEU A 1 181 ? 10.456 2.726 62.093 1.00 16.18 181 LEU A N 1
ATOM 1422 C CA . LEU A 1 181 ? 11.011 3.616 61.079 1.00 16.32 181 LEU A CA 1
ATOM 1423 C C . LEU A 1 181 ? 12.535 3.714 61.162 1.00 17.37 181 LEU A C 1
ATOM 1424 O O . LEU A 1 181 ? 13.172 4.259 60.261 1.00 18.48 181 LEU A O 1
ATOM 1429 N N . LEU A 1 182 ? 13.107 3.149 62.221 1.00 17.55 182 LEU A N 1
ATOM 1430 C CA . LEU A 1 182 ? 14.548 3.159 62.460 1.00 17.88 182 LEU A CA 1
ATOM 1431 C C . LEU A 1 182 ? 14.963 1.871 63.160 1.00 18.97 182 LEU A C 1
ATOM 1432 O O . LEU A 1 182 ? 14.126 1.303 63.884 1.00 19.92 182 LEU A O 1
#

Radius of gyration: 18.48 Å; Cα contacts (8 Å, |Δi|>4): 396; chains: 1; bounding box: 32×48×51 Å

CATH classification: 3.90.79.10

B-factor: mean 16.48, std 6.79, range [7.28, 44.93]

Solve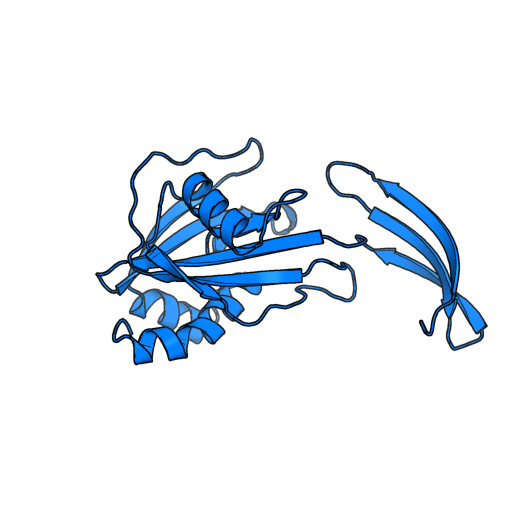nt-accessible surface area: 10464 Å² total; per-residue (Å²): 248,88,108,83,112,140,66,130,58,90,93,81,76,57,122,130,65,86,41,0,81,16,96,5,91,16,141,60,38,169,78,59,60,70,67,46,47,11,33,148,23,18,11,0,16,0,0,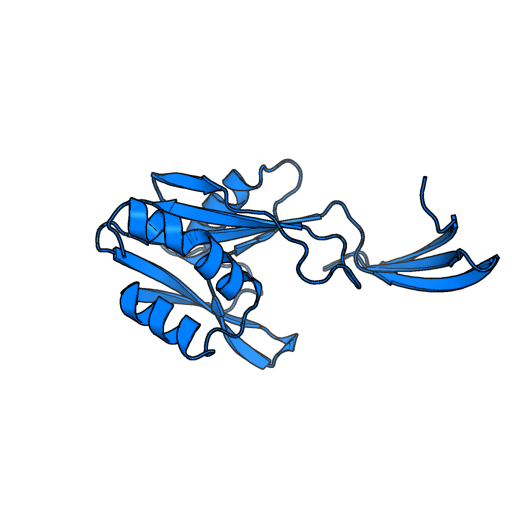0,0,7,112,165,16,15,0,10,0,0,103,10,66,84,134,134,70,52,102,103,20,15,4,1,0,11,14,103,16,71,177,92,43,83,43,72,43,0,0,86,61,10,1,106,38,3,4,0,0,75,19,96,66,14,27,97,13,70,58,28,96,55,98,100,71,78,20,41,16,43,33,40,1,12,0,0,27,91,5,134,92,70,40,102,67,97,62,112,169,86,35,104,14,134,53,58,78,32,52,2,98,91,0,21,41,44,16,92,146,62,96,17,113,27,76,5,0,18,59,0,0,115,76,0,42,83,47,0,118,154,70,64,45,68

Secondary structure (DSSP, 8-state):
--SSEEEEEEEEE-SSS-EEEEEEE-TTS-EEEEEEB-SS-EEEEEEEB-TTSEEEEEEEEEGGGTEEEEE--EEEPPTT--HHHHH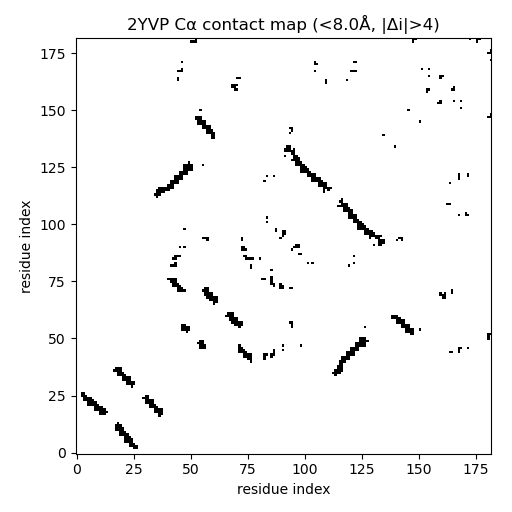HHHHHHHH-EE-S-EEE---B-S-TTTB--EEEEEEE-S-EE-S---PPTT--EEEEEEEHHHHHHHHHTT----HHHHHHHHHHHHHHHHHT--

Sequence (182 aa):
MSPWERILLEEILSEPVRLVKERVRTHTGRELTYVYRPGPVAASFVLPVTERGTALLVRQYRHPTGKFLLEVPAGKVDEGETPEAAARRELREEVGAEAETLIPLPSFHPQPSFTAVVFHPFLALKARVVTPPTLEEGELLESLELPLTEVYALLAKGEIQDASTALTLFYAEPHLKRLGLL

Organism: Thermus thermophilus (strain ATCC 27634 / DSM 579 / HB8) (NCBI:txid300852)

Foldseek 3Di:
DDQKAFPDWAFPDDPPFTKIWTWIQHNVRHIDIAIAREDDWEKEFEFEAAPQQKTKWKQWQDVVVRGGATGGFMGIQDVPHDRVRRHQVSCCQQRVKHADDKAKFDWADPDVSHYPYIYTYIYGYNMDHDGDHHDDPVIDIDIDMGRNVVVVVCLVVVNRPDPVRSVSNVRCVVVCVVVVSD

InterPro domains:
  IPR000086 NUDIX hydrolase domain [PF00293] (43-159)
  IPR000086 NUDIX hydrolase domain [PS51462] (39-168)
  IPR015797 NUDIX hydrolase-like domain superfamily [SSF55811] (4-176)
  IPR020084 NUDIX hydrolase, conserved site [PS00893] (75-96)
  IPR020476 NUDIX hydrolase [PR00502] (70-84)
  IPR020476 NUDIX hydrolase [PR00502] (84-99)